Protein AF-A0A938YXA6-F1 (afdb_monomer)

Solvent-accessible surface area (backbone atoms only — not comparable to full-atom values): 16256 Å² total; per-residue (Å²): 133,84,83,76,81,82,48,76,67,59,60,69,67,55,60,69,88,77,59,73,81,76,78,75,71,52,68,63,72,78,66,46,71,92,60,82,88,68,52,73,65,58,48,51,52,55,54,46,69,70,34,63,68,59,46,50,52,50,53,52,50,51,49,53,53,49,50,40,56,52,41,79,80,60,51,85,54,64,49,68,51,70,33,74,66,44,40,59,35,48,16,21,42,91,96,41,87,45,94,70,32,51,22,47,43,77,55,97,85,41,83,38,57,45,47,70,75,42,67,56,58,89,94,69,69,37,68,62,6,26,36,86,52,18,22,39,41,50,31,35,50,44,54,47,53,35,51,40,52,52,51,16,52,52,47,41,51,46,26,49,58,52,5,44,52,50,5,43,53,32,23,70,68,31,71,70,63,21,52,54,54,49,51,52,53,52,58,57,66,69,50,57,68,68,58,49,36,52,50,28,42,68,77,38,68,61,34,72,66,21,56,48,54,31,43,67,72,57,65,21,54,64,46,18,53,52,38,16,54,52,31,46,61,47,57,76,32,68,73,44,43,51,42,48,76,73,64,53,51,71,68,55,44,41,65,72,58,44,48,66,71,44,41,67,59,54,54,56,50,48,67,52,47,32,58,50,44,33,54,49,50,52,49,32,43,71,75,74,65,24,70,72,122

Structure (mmCIF, N/CA/C/O backbone):
data_AF-A0A938YXA6-F1
#
_entry.id   AF-A0A938YXA6-F1
#
loop_
_atom_site.group_PDB
_atom_site.id
_atom_site.type_symbol
_atom_site.label_atom_id
_atom_site.label_alt_id
_atom_site.label_comp_id
_atom_site.label_asym_id
_atom_site.label_entity_id
_atom_site.label_seq_id
_atom_site.pdbx_PDB_ins_code
_atom_site.Cartn_x
_atom_site.Cartn_y
_atom_site.Cartn_z
_atom_site.occupancy
_atom_site.B_iso_or_equiv
_atom_site.auth_seq_id
_atom_site.auth_comp_id
_atom_site.auth_asym_id
_atom_site.auth_atom_id
_atom_site.pdbx_PDB_model_num
ATOM 1 N N . MET A 1 1 ? 29.669 16.849 54.071 1.00 46.78 1 MET A N 1
ATOM 2 C CA . MET A 1 1 ? 28.929 17.061 55.333 1.00 46.78 1 MET A CA 1
ATOM 3 C C . MET A 1 1 ? 27.457 17.101 54.971 1.00 46.78 1 MET A C 1
ATOM 5 O O . MET A 1 1 ? 27.098 17.933 54.155 1.00 46.78 1 MET A O 1
ATOM 9 N N . ALA A 1 2 ? 26.653 16.148 55.444 1.00 47.56 2 ALA A N 1
ATOM 10 C CA . ALA A 1 2 ? 25.216 16.139 55.176 1.00 47.56 2 ALA A CA 1
ATOM 11 C C . ALA A 1 2 ? 24.539 17.179 56.079 1.00 47.56 2 ALA A C 1
ATOM 13 O O . ALA A 1 2 ? 24.740 17.142 57.295 1.00 47.56 2 ALA A O 1
ATOM 14 N N . GLU A 1 3 ? 23.789 18.115 55.498 1.00 59.09 3 GLU A N 1
ATOM 15 C CA . GLU A 1 3 ? 22.976 19.061 56.265 1.00 59.09 3 GLU A CA 1
ATOM 16 C C . GLU A 1 3 ? 21.936 18.276 57.074 1.00 59.09 3 GLU A C 1
ATOM 18 O O . GLU A 1 3 ? 21.187 17.460 56.530 1.00 59.09 3 GLU A O 1
ATOM 23 N N . LYS A 1 4 ? 21.929 18.465 58.398 1.00 71.06 4 LYS A N 1
ATOM 24 C CA . LYS A 1 4 ? 20.901 17.878 59.262 1.00 71.06 4 LYS A CA 1
ATOM 25 C C . LYS A 1 4 ? 19.540 18.483 58.886 1.00 71.06 4 LYS A C 1
ATOM 27 O O . LYS A 1 4 ? 19.463 19.702 58.749 1.00 71.06 4 LYS A O 1
ATOM 32 N N . PRO A 1 5 ? 18.471 17.677 58.768 1.00 72.31 5 PRO A N 1
ATOM 33 C CA . PRO A 1 5 ? 17.132 18.209 58.554 1.00 72.31 5 PRO A CA 1
ATOM 34 C C . PRO A 1 5 ? 16.715 19.080 59.747 1.00 72.31 5 PRO A C 1
ATOM 36 O O . PRO A 1 5 ? 16.935 18.699 60.899 1.00 72.31 5 PRO A O 1
ATOM 39 N N . TYR A 1 6 ? 16.124 20.241 59.460 1.00 78.94 6 TYR A N 1
ATOM 40 C CA . TYR A 1 6 ? 15.595 21.154 60.475 1.00 78.94 6 TYR A CA 1
ATOM 41 C C . TYR A 1 6 ? 14.549 20.446 61.347 1.00 78.94 6 TYR A C 1
ATOM 43 O O . TYR A 1 6 ? 13.654 19.769 60.837 1.00 78.94 6 TYR A O 1
ATOM 51 N N . THR A 1 7 ? 14.656 20.599 62.665 1.00 81.69 7 THR A N 1
ATOM 52 C CA . THR A 1 7 ? 13.674 20.083 63.623 1.00 81.69 7 THR A CA 1
ATOM 53 C C . THR A 1 7 ? 12.493 21.048 63.762 1.00 81.69 7 THR A C 1
ATOM 55 O O . THR A 1 7 ? 12.589 22.223 63.414 1.00 81.69 7 THR A O 1
ATOM 58 N N . ALA A 1 8 ? 11.359 20.584 64.299 1.00 75.81 8 ALA A N 1
ATOM 59 C CA . ALA A 1 8 ? 10.172 21.430 64.489 1.00 75.81 8 ALA A CA 1
ATOM 60 C C . ALA A 1 8 ? 10.454 22.686 65.340 1.00 75.81 8 ALA A C 1
ATOM 62 O O . ALA A 1 8 ? 9.886 23.748 65.090 1.00 75.81 8 ALA A O 1
ATOM 63 N N . ASN A 1 9 ? 11.381 22.581 66.296 1.00 78.12 9 ASN A N 1
ATOM 64 C CA . ASN A 1 9 ? 11.807 23.706 67.126 1.00 78.12 9 ASN A CA 1
ATOM 65 C C . ASN A 1 9 ? 12.669 24.709 66.344 1.00 78.12 9 ASN A C 1
ATOM 67 O O . ASN A 1 9 ? 12.547 25.910 66.568 1.00 78.12 9 ASN A O 1
ATOM 71 N N . ASP A 1 10 ? 13.482 24.236 65.393 1.00 79.00 10 ASP A N 1
ATOM 72 C CA . ASP A 1 10 ? 14.285 25.108 64.526 1.00 79.00 10 ASP A CA 1
ATOM 73 C C . ASP A 1 10 ? 13.392 25.938 63.597 1.00 79.00 10 ASP A C 1
ATOM 75 O O . ASP A 1 10 ? 13.673 27.106 63.344 1.00 79.00 10 ASP A O 1
ATOM 79 N N . VAL A 1 11 ? 12.281 25.356 63.129 1.00 74.19 11 VAL A N 1
ATOM 80 C CA . VAL A 1 11 ? 11.281 26.051 62.302 1.00 74.19 11 VAL A CA 1
ATOM 81 C C . VAL A 1 11 ? 10.498 27.079 63.124 1.00 74.19 11 VAL A C 1
ATOM 83 O O . VAL A 1 11 ? 10.235 28.178 62.641 1.00 74.19 11 VAL A O 1
ATOM 86 N N . ALA A 1 12 ? 10.166 26.759 64.378 1.00 75.44 12 ALA A N 1
ATOM 87 C CA . ALA A 1 12 ? 9.466 27.676 65.280 1.00 75.44 12 ALA A CA 1
ATOM 88 C C . ALA A 1 12 ? 10.319 28.889 65.698 1.00 75.44 12 ALA A C 1
ATOM 90 O O . ALA A 1 12 ? 9.771 29.929 66.056 1.00 75.44 12 ALA A O 1
ATOM 91 N N . ALA A 1 13 ? 11.649 28.772 65.636 1.00 80.88 13 ALA A N 1
ATOM 92 C CA . ALA A 1 13 ? 12.588 29.847 65.951 1.00 80.88 13 ALA A CA 1
ATOM 93 C C . ALA A 1 13 ? 12.856 30.810 64.775 1.00 80.88 13 ALA A C 1
ATOM 95 O O . ALA A 1 13 ? 13.619 31.768 64.927 1.00 80.88 13 ALA A O 1
ATOM 96 N N . ILE A 1 14 ? 12.268 30.575 63.594 1.00 79.19 14 ILE A N 1
ATOM 97 C CA . ILE A 1 14 ? 12.440 31.467 62.444 1.00 79.19 14 ILE A CA 1
ATOM 98 C C . ILE A 1 14 ? 11.618 32.738 62.673 1.00 79.19 14 ILE A C 1
ATOM 100 O O . ILE A 1 14 ? 10.400 32.694 62.822 1.00 79.19 14 ILE A O 1
ATOM 104 N N . ASP A 1 15 ? 12.304 33.878 62.666 1.00 82.19 15 ASP A N 1
ATOM 105 C CA . ASP A 1 15 ? 11.691 35.197 62.807 1.00 82.19 15 ASP A CA 1
ATOM 106 C C . ASP A 1 15 ? 10.589 35.424 61.758 1.00 82.19 15 ASP A C 1
ATOM 108 O O . ASP A 1 15 ? 10.833 35.329 60.551 1.00 82.19 15 ASP A O 1
ATOM 112 N N . ALA A 1 16 ? 9.389 35.769 62.233 1.00 77.44 16 ALA A N 1
ATOM 113 C CA . ALA A 1 16 ? 8.224 36.089 61.417 1.00 77.44 16 ALA A CA 1
ATOM 114 C C . ALA A 1 16 ? 8.523 37.186 60.377 1.00 77.44 16 ALA A C 1
ATOM 116 O O . ALA A 1 16 ? 7.978 37.148 59.276 1.00 77.44 16 ALA A O 1
ATOM 117 N N . ALA A 1 17 ? 9.438 38.116 60.677 1.00 80.94 17 ALA A N 1
ATOM 118 C CA . ALA A 1 17 ? 9.841 39.183 59.762 1.00 80.94 17 ALA A CA 1
ATOM 119 C C . ALA A 1 17 ? 10.619 38.685 58.528 1.00 80.94 17 ALA A C 1
ATOM 121 O O . ALA A 1 17 ? 10.710 39.398 57.528 1.00 80.94 17 ALA A O 1
ATOM 122 N N . LYS A 1 18 ? 11.165 37.459 58.563 1.00 79.94 18 LYS A N 1
ATOM 123 C CA . LYS A 1 18 ? 11.816 36.816 57.407 1.00 79.94 18 LYS A CA 1
ATOM 124 C C . LYS A 1 18 ? 10.817 36.198 56.431 1.00 79.94 18 LYS A C 1
ATOM 126 O O . LYS A 1 18 ? 11.206 35.816 55.328 1.00 79.94 18 LYS A O 1
ATOM 131 N N . PHE A 1 19 ? 9.546 36.102 56.814 1.00 74.19 19 PHE A N 1
ATOM 132 C CA . PHE A 1 19 ? 8.488 35.610 55.950 1.00 74.19 19 PHE A CA 1
ATOM 133 C C . PHE A 1 19 ? 7.786 36.792 55.294 1.00 74.19 19 PHE A C 1
ATOM 135 O O . PHE A 1 19 ? 7.140 37.605 55.948 1.00 74.19 19 PHE A O 1
ATOM 142 N N . GLN A 1 20 ? 7.884 36.874 53.973 1.00 76.00 20 GLN A N 1
ATOM 143 C CA . GLN A 1 20 ? 7.000 37.737 53.203 1.00 76.00 20 GLN A CA 1
ATOM 144 C C . GLN A 1 20 ? 5.744 36.934 52.855 1.00 76.00 20 GLN A C 1
ATOM 146 O O . GLN A 1 20 ? 5.873 35.768 52.460 1.00 76.00 20 GLN A O 1
ATOM 151 N N . PRO A 1 21 ? 4.531 37.504 52.990 1.00 68.12 21 PRO A N 1
ATOM 152 C CA . PRO A 1 21 ? 3.341 36.856 52.469 1.00 68.12 21 PRO A CA 1
ATOM 153 C C . PRO A 1 21 ? 3.567 36.622 50.978 1.00 68.12 21 PRO A C 1
ATOM 155 O O . PRO A 1 21 ? 3.797 37.565 50.220 1.00 68.12 21 PRO A O 1
ATOM 158 N N . LEU A 1 22 ? 3.547 35.352 50.572 1.00 64.44 22 LEU A N 1
ATOM 159 C CA . LEU A 1 22 ? 3.641 34.987 49.169 1.00 64.44 22 LEU A CA 1
ATOM 160 C C . LEU A 1 22 ? 2.516 35.737 48.454 1.00 64.44 22 LEU A C 1
ATOM 162 O O . LEU A 1 22 ? 1.344 35.505 48.768 1.00 64.44 22 LEU A O 1
ATOM 166 N N . GLN A 1 23 ? 2.857 36.660 47.549 1.00 63.16 23 GLN A N 1
ATOM 167 C CA . GLN A 1 23 ? 1.855 37.315 46.720 1.00 63.16 23 GLN A CA 1
ATOM 168 C C . GLN A 1 23 ? 1.064 36.197 46.044 1.00 63.16 23 GLN A C 1
ATOM 170 O O . GLN A 1 23 ? 1.604 35.409 45.262 1.00 63.16 23 GLN A O 1
ATOM 175 N N . LYS A 1 24 ? -0.209 36.056 46.427 1.00 55.66 24 LYS A N 1
ATOM 176 C CA . LYS A 1 24 ? -1.152 35.211 45.709 1.00 55.66 24 LYS A CA 1
ATOM 177 C C . LYS A 1 24 ? -1.413 35.917 44.385 1.00 55.66 24 LYS A C 1
ATOM 179 O O . LYS A 1 24 ? -2.436 36.572 44.228 1.00 55.66 24 LYS A O 1
ATOM 184 N N . ASN A 1 25 ? -0.483 35.781 43.443 1.00 56.62 25 ASN A N 1
ATOM 185 C CA . ASN A 1 25 ? -0.862 35.775 42.043 1.00 56.62 25 ASN A CA 1
ATOM 186 C C . ASN A 1 25 ? -2.028 34.795 41.942 1.00 56.62 25 ASN A C 1
ATOM 188 O O . ASN A 1 25 ? -1.957 33.684 42.486 1.00 56.62 25 ASN A O 1
ATOM 192 N N . THR A 1 26 ? -3.136 35.298 41.414 1.00 59.66 26 THR A N 1
ATOM 193 C CA . THR A 1 26 ? -4.447 34.660 41.364 1.00 59.66 26 THR A CA 1
ATOM 194 C C . THR A 1 26 ? -4.299 33.180 41.025 1.00 59.66 26 THR A C 1
ATOM 196 O O . THR A 1 26 ? -3.511 32.810 40.158 1.00 59.66 26 THR A O 1
ATOM 199 N N . ASN A 1 27 ? -5.055 32.308 41.703 1.00 55.66 27 ASN A N 1
ATOM 200 C CA . ASN A 1 27 ? -5.100 30.878 41.367 1.00 55.66 27 ASN A CA 1
ATOM 201 C C . ASN A 1 27 ? -5.322 30.653 39.853 1.00 55.66 27 ASN A C 1
ATOM 203 O O . ASN A 1 27 ? -4.831 29.673 39.310 1.00 55.66 27 ASN A O 1
ATOM 207 N N . GLU A 1 28 ? -5.952 31.613 39.170 1.00 57.66 28 GLU A N 1
ATOM 208 C CA . GLU A 1 28 ? -6.107 31.700 37.715 1.00 57.66 28 GLU A CA 1
ATOM 209 C C . GLU A 1 28 ? -4.789 31.642 36.923 1.00 57.66 28 GLU A C 1
ATOM 211 O O . GLU A 1 28 ? -4.765 31.000 35.885 1.00 57.66 28 GLU A O 1
ATOM 216 N N . GLU A 1 29 ? -3.679 32.231 37.385 1.00 56.81 29 GLU A N 1
ATOM 217 C CA . GLU A 1 29 ? -2.378 32.144 36.691 1.00 56.81 29 GLU A CA 1
ATOM 218 C C . GLU A 1 29 ? -1.689 30.787 36.905 1.00 56.81 29 GLU A C 1
ATOM 220 O O . GLU A 1 29 ? -0.920 30.337 36.057 1.00 56.81 29 GLU A O 1
ATOM 225 N N . ARG A 1 30 ? -1.968 30.120 38.034 1.00 57.03 30 ARG A N 1
ATOM 226 C CA . ARG A 1 30 ? -1.441 28.780 38.351 1.00 57.03 30 ARG A CA 1
ATOM 227 C C . ARG A 1 30 ? -2.262 27.661 37.701 1.00 57.03 30 ARG A C 1
ATOM 229 O O . ARG A 1 30 ? -1.708 26.602 37.421 1.00 57.03 30 ARG A O 1
ATOM 236 N N . GLU A 1 31 ? -3.552 27.902 37.459 1.00 56.62 31 GLU A N 1
ATOM 237 C CA . GLU A 1 31 ? -4.478 27.006 36.750 1.00 56.62 31 GLU A CA 1
ATOM 238 C C . GLU A 1 31 ? -4.647 27.350 35.263 1.00 56.62 31 GLU A C 1
ATOM 240 O O . GLU A 1 31 ? -5.244 26.571 34.515 1.00 56.62 31 GLU A O 1
ATOM 245 N N . ALA A 1 32 ? -4.097 28.478 34.799 1.00 58.72 32 ALA A N 1
ATOM 246 C CA . ALA A 1 32 ? -4.016 28.793 33.383 1.00 58.72 32 ALA A CA 1
ATOM 247 C C . ALA A 1 32 ? -3.202 27.698 32.694 1.00 58.72 32 ALA A C 1
ATOM 249 O O . ALA A 1 32 ? -1.979 27.620 32.813 1.00 58.72 32 ALA A O 1
ATOM 250 N N . ILE A 1 33 ? -3.904 26.832 31.964 1.00 56.56 33 ILE A N 1
ATOM 251 C CA . ILE A 1 33 ? -3.311 25.829 31.090 1.00 56.56 33 ILE A CA 1
ATOM 252 C C . ILE A 1 33 ? -2.417 26.594 30.106 1.00 56.56 33 ILE A C 1
ATOM 254 O O . ILE A 1 33 ? -2.896 27.185 29.141 1.00 56.56 33 ILE A O 1
ATOM 258 N N . ALA A 1 34 ? -1.110 26.614 30.378 1.00 63.75 34 ALA A N 1
ATOM 259 C CA . ALA A 1 34 ? -0.126 27.480 29.721 1.00 63.75 34 ALA A CA 1
ATOM 260 C C . ALA A 1 34 ? 0.024 27.228 28.209 1.00 63.75 34 ALA A C 1
ATOM 262 O O . ALA A 1 34 ? 0.731 27.954 27.511 1.00 63.75 34 ALA A O 1
ATOM 263 N N . THR A 1 35 ? -0.633 26.194 27.682 1.00 65.69 35 THR A N 1
ATOM 264 C CA . THR A 1 35 ? -0.667 25.892 26.256 1.00 65.69 35 THR A CA 1
ATOM 265 C C . THR A 1 35 ? -2.105 25.669 25.802 1.00 65.69 35 THR A C 1
ATOM 267 O O . THR A 1 35 ? -2.805 24.877 26.434 1.00 65.69 35 THR A O 1
ATOM 270 N N . PRO A 1 36 ? -2.545 26.282 24.690 1.00 72.50 36 PRO A N 1
ATOM 271 C CA . PRO A 1 36 ? -3.873 26.025 24.144 1.00 72.50 36 PRO A CA 1
ATOM 272 C C . PRO A 1 36 ? -4.067 24.523 23.898 1.00 72.50 36 PRO A C 1
ATOM 274 O O . PRO A 1 36 ? -3.153 23.846 23.416 1.00 72.50 36 PRO A O 1
ATOM 277 N N . SER A 1 37 ? -5.251 23.998 24.220 1.00 74.50 37 SER A N 1
ATOM 278 C CA . SER A 1 37 ? -5.613 22.611 23.933 1.00 74.50 37 SER A CA 1
ATOM 279 C C . SER A 1 37 ? -5.719 22.422 22.419 1.00 74.50 37 SER A C 1
ATOM 281 O O . SER A 1 37 ? -6.693 22.799 21.771 1.00 74.50 37 SER A O 1
ATOM 283 N N . LEU A 1 38 ? -4.664 21.874 21.819 1.00 78.31 38 LEU A N 1
ATOM 284 C CA . LEU A 1 38 ? -4.665 21.540 20.400 1.00 78.31 38 LEU A CA 1
ATOM 285 C C . LEU A 1 38 ? -5.515 20.292 20.163 1.00 78.31 38 LEU A C 1
ATOM 287 O O . LEU A 1 38 ? -5.493 19.340 20.942 1.00 78.31 38 LEU A O 1
ATOM 291 N N . THR A 1 39 ? -6.219 20.269 19.036 1.00 81.44 39 THR A N 1
ATOM 292 C CA . THR A 1 39 ? -6.874 19.043 18.562 1.00 81.44 39 THR A CA 1
ATOM 293 C C . THR A 1 39 ? -5.829 17.994 18.162 1.00 81.44 39 THR A C 1
ATOM 295 O O . THR A 1 39 ? -4.708 18.330 17.772 1.00 81.44 39 THR A O 1
ATOM 298 N N . PHE A 1 40 ? -6.207 16.710 18.185 1.00 76.00 40 PHE A N 1
ATOM 299 C CA . PHE A 1 40 ? -5.332 15.602 17.775 1.00 76.00 40 PHE A CA 1
ATOM 300 C C . PHE A 1 40 ? -4.699 15.822 16.389 1.00 76.00 40 PHE A C 1
ATOM 302 O O . PHE A 1 40 ? -3.504 15.590 16.200 1.00 76.00 40 PHE A O 1
ATOM 309 N N . PHE A 1 41 ? -5.481 16.323 15.426 1.00 75.94 41 PHE A N 1
ATOM 310 C CA . PHE A 1 41 ? -5.001 16.611 14.073 1.00 75.94 41 PHE A CA 1
ATOM 311 C C . PHE A 1 41 ? -4.013 17.777 14.034 1.00 75.94 41 PHE A C 1
ATOM 313 O O . PHE A 1 41 ? -2.985 17.679 13.365 1.00 75.94 41 PHE A O 1
ATOM 320 N N . GLN A 1 42 ? -4.287 18.860 14.767 1.00 83.88 42 GLN A N 1
ATOM 321 C CA . GLN A 1 42 ? -3.369 19.999 14.850 1.00 83.88 42 GLN A CA 1
ATOM 322 C C . GLN A 1 42 ? -2.027 19.582 15.454 1.00 83.88 42 GLN A C 1
ATOM 324 O O . GLN A 1 42 ? -0.972 19.945 14.929 1.00 83.88 42 GLN A O 1
ATOM 329 N N . ASP A 1 43 ? -2.054 18.788 16.524 1.00 84.12 43 ASP A N 1
ATOM 330 C CA . ASP A 1 43 ? -0.832 18.318 17.165 1.00 84.12 43 ASP A CA 1
ATOM 331 C C . ASP A 1 43 ? -0.061 17.329 16.274 1.00 84.12 43 ASP A C 1
ATOM 333 O O . ASP A 1 43 ? 1.152 17.468 16.095 1.00 84.12 43 ASP A O 1
ATOM 337 N N . SER A 1 44 ? -0.761 16.397 15.622 1.00 84.00 44 SER A N 1
ATOM 338 C CA . SER A 1 44 ? -0.161 15.449 14.673 1.00 84.00 44 SER A CA 1
ATOM 339 C C . SER A 1 44 ? 0.504 16.162 13.492 1.00 84.00 44 SER A C 1
ATOM 341 O O . SER A 1 44 ? 1.653 15.875 13.155 1.00 84.00 44 SER A O 1
ATOM 343 N N . TRP A 1 45 ? -0.170 17.154 12.904 1.00 86.19 45 TRP A N 1
ATOM 344 C CA . TRP A 1 45 ? 0.364 17.942 11.790 1.00 86.19 45 TRP A CA 1
ATOM 345 C C . TRP A 1 45 ? 1.594 18.762 12.187 1.00 86.19 45 TRP A C 1
ATOM 347 O O . TRP A 1 45 ? 2.584 18.822 11.452 1.00 86.19 45 TRP A O 1
ATOM 357 N N . ARG A 1 46 ? 1.570 19.360 13.383 1.00 88.19 46 ARG A N 1
ATOM 358 C CA . ARG A 1 46 ? 2.710 20.095 13.941 1.00 88.19 46 ARG A CA 1
ATOM 359 C C . ARG A 1 46 ? 3.929 19.187 14.118 1.00 88.19 46 ARG A C 1
ATOM 361 O O . ARG A 1 46 ? 5.035 19.570 13.737 1.00 88.19 46 ARG A O 1
ATOM 368 N N . ARG A 1 47 ? 3.735 17.982 14.666 1.00 87.44 47 ARG A N 1
ATOM 369 C CA . ARG A 1 47 ? 4.806 16.986 14.850 1.00 87.44 47 ARG A CA 1
ATOM 370 C C . ARG A 1 47 ? 5.367 16.509 13.511 1.00 87.44 47 ARG A C 1
ATOM 372 O O . ARG A 1 47 ? 6.586 16.431 13.369 1.00 87.44 47 ARG A O 1
ATOM 379 N N . LEU A 1 48 ? 4.500 16.269 12.525 1.00 87.81 48 LEU A N 1
ATOM 380 C CA . LEU A 1 48 ? 4.895 15.848 11.182 1.00 87.81 48 LEU A CA 1
ATOM 381 C C . LEU A 1 48 ? 5.805 16.881 10.509 1.00 87.81 48 LEU A C 1
ATOM 383 O O . LEU A 1 48 ? 6.897 16.536 10.069 1.00 87.81 48 LEU A O 1
ATOM 387 N N . LYS A 1 49 ? 5.409 18.160 10.511 1.00 92.00 49 LYS A N 1
ATOM 388 C CA . LYS A 1 49 ? 6.210 19.257 9.937 1.00 92.00 49 LYS A CA 1
ATOM 389 C C . LYS A 1 49 ? 7.551 19.470 10.636 1.00 92.00 49 LYS A C 1
ATOM 391 O O . LYS A 1 49 ? 8.506 19.918 10.009 1.00 92.00 49 LYS A O 1
ATOM 396 N N . LYS A 1 50 ? 7.632 19.167 11.933 1.00 93.25 50 LYS A N 1
ATOM 397 C CA . LYS A 1 50 ? 8.880 19.279 12.699 1.00 93.25 50 LYS A CA 1
ATOM 398 C C . LYS A 1 50 ? 9.885 18.181 12.326 1.00 93.25 50 LYS A C 1
ATOM 400 O O . LYS A 1 50 ? 11.090 18.382 12.479 1.00 93.25 50 LYS A O 1
ATOM 405 N N . ASN A 1 51 ? 9.418 17.037 11.826 1.00 94.94 51 ASN A N 1
ATOM 406 C CA . ASN A 1 51 ? 10.279 15.942 11.395 1.00 94.94 51 ASN A CA 1
ATOM 407 C C . ASN A 1 51 ? 10.762 16.160 9.948 1.00 94.94 51 ASN A C 1
ATOM 409 O O . ASN A 1 51 ? 10.052 15.859 8.990 1.00 94.94 51 ASN A O 1
ATOM 413 N N . LYS A 1 52 ? 12.005 16.639 9.794 1.00 93.94 52 LYS A N 1
ATOM 414 C CA . LYS A 1 52 ? 12.622 16.917 8.483 1.00 93.94 52 LYS A CA 1
ATOM 415 C C . LYS A 1 52 ? 12.635 15.700 7.551 1.00 93.94 52 LYS A C 1
ATOM 417 O O . LYS A 1 52 ? 12.385 15.859 6.361 1.00 93.94 52 LYS A O 1
ATOM 422 N N . ALA A 1 53 ? 12.893 14.504 8.085 1.00 92.44 53 ALA A N 1
ATOM 423 C CA . ALA A 1 53 ? 12.911 13.277 7.292 1.00 92.44 53 ALA A CA 1
ATOM 424 C C . ALA A 1 53 ? 11.510 12.948 6.758 1.00 92.44 53 ALA A C 1
ATOM 426 O O . ALA A 1 53 ? 11.353 12.693 5.569 1.00 92.44 53 ALA A O 1
ATOM 427 N N . ALA A 1 54 ? 10.482 13.051 7.607 1.00 88.88 54 ALA A N 1
ATOM 428 C CA . ALA A 1 54 ? 9.100 12.820 7.190 1.00 88.88 54 ALA A CA 1
ATOM 429 C C . ALA A 1 54 ? 8.634 13.835 6.132 1.00 88.88 54 ALA A C 1
ATOM 431 O O . ALA A 1 54 ? 7.998 13.454 5.152 1.00 88.88 54 ALA A O 1
ATOM 432 N N . VAL A 1 55 ? 8.984 15.117 6.292 1.00 93.12 55 VAL A N 1
ATOM 433 C CA . VAL A 1 55 ? 8.664 16.161 5.304 1.00 93.12 55 VAL A CA 1
ATOM 434 C C . VAL A 1 55 ? 9.340 15.876 3.963 1.00 93.12 55 VAL A C 1
ATOM 436 O O . VAL A 1 55 ? 8.684 15.963 2.928 1.00 93.12 55 VAL A O 1
ATOM 439 N N . PHE A 1 56 ? 10.618 15.485 3.968 1.00 95.00 56 PHE A N 1
ATOM 440 C CA . PHE A 1 56 ? 11.324 15.098 2.747 1.00 95.00 56 PHE A CA 1
ATOM 441 C C . PHE A 1 56 ? 10.655 13.903 2.054 1.00 95.00 56 PHE A C 1
ATOM 443 O O . PHE A 1 56 ? 10.404 13.964 0.853 1.00 95.00 56 PHE A O 1
ATOM 450 N N . SER A 1 57 ? 10.294 12.852 2.800 1.00 90.56 57 SER A N 1
ATOM 451 C CA . SER A 1 57 ? 9.592 11.687 2.248 1.00 90.56 57 SER A CA 1
ATOM 452 C C . SER A 1 57 ? 8.241 12.049 1.630 1.00 90.56 57 SER A C 1
ATOM 454 O O . SER A 1 57 ? 7.905 11.528 0.571 1.00 90.56 57 SER A O 1
ATOM 456 N N . ILE A 1 58 ? 7.479 12.959 2.247 1.00 91.19 58 ILE A N 1
ATOM 457 C CA . ILE A 1 58 ? 6.204 13.438 1.691 1.00 91.19 58 ILE A CA 1
ATOM 458 C C . ILE A 1 58 ? 6.432 14.192 0.382 1.00 91.19 58 ILE A C 1
ATOM 460 O O . ILE A 1 58 ? 5.728 13.939 -0.590 1.00 91.19 58 ILE A O 1
ATOM 464 N N . ILE A 1 59 ? 7.419 15.090 0.335 1.00 94.50 59 ILE A N 1
ATOM 465 C CA . ILE A 1 59 ? 7.751 15.833 -0.888 1.00 94.50 59 ILE A CA 1
ATOM 466 C C . ILE A 1 59 ? 8.167 14.865 -1.998 1.00 94.50 59 ILE A C 1
ATOM 468 O O . ILE A 1 59 ? 7.662 14.965 -3.112 1.00 94.50 59 ILE A O 1
ATOM 472 N N . LEU A 1 60 ? 9.030 13.895 -1.692 1.00 93.69 60 LEU A N 1
ATOM 473 C CA . LEU A 1 60 ? 9.460 12.880 -2.651 1.00 93.69 60 LEU A CA 1
ATOM 474 C C . LEU A 1 60 ? 8.275 12.053 -3.172 1.00 93.69 60 LEU A C 1
ATOM 476 O O . LEU A 1 60 ? 8.156 11.851 -4.377 1.00 93.69 60 LEU A O 1
ATOM 480 N N . LEU A 1 61 ? 7.373 11.621 -2.287 1.00 90.00 61 LEU A N 1
ATOM 481 C CA . LEU A 1 61 ? 6.169 10.885 -2.670 1.00 90.00 61 LEU A CA 1
ATOM 482 C C . LEU A 1 61 ? 5.260 11.727 -3.576 1.00 90.00 61 LEU A C 1
ATOM 484 O O . LEU A 1 61 ? 4.773 11.227 -4.586 1.00 90.00 61 LEU A O 1
ATOM 488 N N . LEU A 1 62 ? 5.064 13.009 -3.255 1.00 92.44 62 LEU A N 1
ATOM 489 C CA . LEU A 1 62 ? 4.282 13.930 -4.082 1.00 92.44 62 LEU A CA 1
ATOM 490 C C . LEU A 1 62 ? 4.915 14.140 -5.459 1.00 92.44 62 LEU A C 1
ATOM 492 O O . LEU A 1 62 ? 4.190 14.191 -6.447 1.00 92.44 62 LEU A O 1
ATOM 496 N N . ILE A 1 63 ? 6.246 14.210 -5.543 1.00 93.62 63 ILE A N 1
ATOM 497 C CA . ILE A 1 63 ? 6.968 14.280 -6.820 1.00 93.62 63 ILE A CA 1
ATOM 498 C C . ILE A 1 63 ? 6.738 13.003 -7.632 1.00 93.62 63 ILE A C 1
ATOM 500 O O . ILE A 1 63 ? 6.410 13.090 -8.810 1.00 93.62 63 ILE A O 1
ATOM 504 N N . ILE A 1 64 ? 6.854 11.825 -7.014 1.00 90.31 64 ILE A N 1
ATOM 505 C CA . ILE A 1 64 ? 6.619 10.538 -7.686 1.00 90.31 64 ILE A CA 1
ATOM 506 C C . ILE A 1 64 ? 5.176 10.448 -8.207 1.00 90.31 64 ILE A C 1
ATOM 508 O O . ILE A 1 64 ? 4.960 10.064 -9.356 1.00 90.31 64 ILE A O 1
ATOM 512 N N . ILE A 1 65 ? 4.191 10.855 -7.401 1.00 90.00 65 ILE A N 1
ATOM 513 C CA . ILE A 1 65 ? 2.779 10.905 -7.807 1.00 90.00 65 ILE A CA 1
ATOM 514 C C . ILE A 1 65 ? 2.581 11.907 -8.951 1.00 90.00 65 ILE A C 1
ATOM 516 O O . ILE A 1 65 ? 1.911 11.591 -9.932 1.00 90.00 65 ILE A O 1
ATOM 520 N N . ALA A 1 66 ? 3.184 13.094 -8.866 1.00 90.31 66 ALA A N 1
ATOM 521 C CA . ALA A 1 66 ? 3.090 14.106 -9.912 1.00 90.31 66 ALA A CA 1
ATOM 522 C C . ALA A 1 66 ? 3.684 13.601 -11.233 1.00 90.31 66 ALA A C 1
ATOM 524 O O . ALA A 1 66 ? 3.018 13.682 -12.262 1.00 90.31 66 ALA A O 1
ATOM 525 N N . ILE A 1 67 ? 4.883 13.009 -11.202 1.00 87.62 67 ILE A N 1
ATOM 526 C CA . ILE A 1 67 ? 5.507 12.372 -12.369 1.00 87.62 67 ILE A CA 1
ATOM 527 C C . ILE A 1 67 ? 4.572 11.300 -12.929 1.00 87.62 67 ILE A C 1
ATOM 529 O O . ILE A 1 67 ? 4.275 11.315 -14.116 1.00 87.62 67 ILE A O 1
ATOM 533 N N . SER A 1 68 ? 4.034 10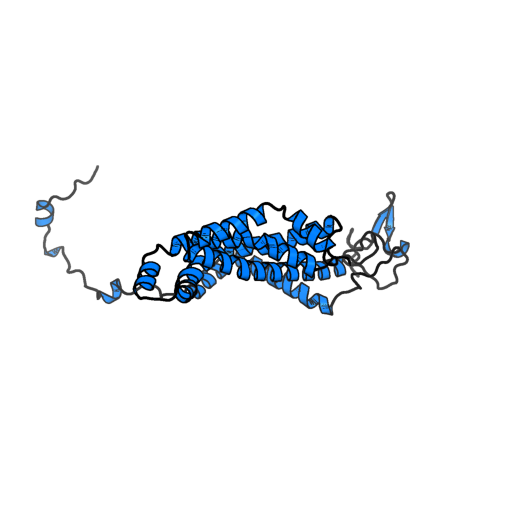.425 -12.078 1.00 84.44 68 SER A N 1
ATOM 534 C CA . SER A 1 68 ? 3.110 9.366 -12.492 1.00 84.44 68 SER A CA 1
ATOM 535 C C . SER A 1 68 ? 1.831 9.872 -13.177 1.00 84.44 68 SER A C 1
ATOM 537 O O . SER A 1 68 ? 1.229 9.119 -13.943 1.00 84.44 68 SER A O 1
ATOM 539 N N . ILE A 1 69 ? 1.373 11.089 -12.875 1.00 85.44 69 ILE A N 1
ATOM 540 C CA . ILE A 1 69 ? 0.209 11.705 -13.527 1.00 85.44 69 ILE A CA 1
ATOM 541 C C . ILE A 1 69 ? 0.638 12.394 -14.825 1.00 85.44 69 ILE A C 1
ATOM 543 O O . ILE A 1 69 ? -0.009 12.227 -15.855 1.00 85.44 69 ILE A O 1
ATOM 547 N N . ILE A 1 70 ? 1.744 13.141 -14.795 1.00 84.56 70 ILE A N 1
ATOM 548 C CA . ILE A 1 70 ? 2.266 13.886 -15.949 1.00 84.56 70 ILE A CA 1
ATOM 549 C C . ILE A 1 70 ? 2.601 12.941 -17.107 1.00 84.56 70 ILE A C 1
ATOM 551 O O . ILE A 1 70 ? 2.373 13.277 -18.267 1.00 84.56 70 ILE A O 1
ATOM 555 N N . THR A 1 71 ? 3.083 11.735 -16.818 1.00 76.88 71 THR A N 1
ATOM 556 C CA . THR A 1 71 ? 3.483 10.757 -17.840 1.00 76.88 71 THR A CA 1
ATOM 557 C C . THR A 1 71 ? 2.333 10.248 -18.704 1.00 76.88 71 THR A C 1
ATOM 559 O O . THR A 1 71 ? 2.590 9.763 -19.801 1.00 76.88 71 THR A O 1
ATOM 562 N N . ILE A 1 72 ? 1.072 10.430 -18.290 1.00 77.00 72 ILE A N 1
ATOM 563 C CA . ILE A 1 72 ? -0.099 10.211 -19.159 1.00 77.00 72 ILE A CA 1
ATOM 564 C C . ILE A 1 72 ? -0.027 11.093 -20.413 1.00 77.00 72 ILE A C 1
ATOM 566 O O . ILE A 1 72 ? -0.450 10.669 -21.483 1.00 77.00 72 ILE A O 1
ATOM 570 N N . PHE A 1 73 ? 0.525 12.298 -20.280 1.00 77.69 73 PHE A N 1
ATOM 571 C CA . PHE A 1 73 ? 0.586 13.292 -21.348 1.00 77.69 73 PHE A CA 1
ATOM 572 C C . PHE A 1 73 ? 1.957 13.369 -22.026 1.00 77.69 73 PHE A C 1
ATOM 574 O O . PHE A 1 73 ? 2.059 13.911 -23.121 1.00 77.69 73 PHE A O 1
ATOM 581 N N . VAL A 1 74 ? 3.011 12.865 -21.373 1.00 77.50 74 VAL A N 1
ATOM 582 C CA . VAL A 1 74 ? 4.414 13.116 -21.758 1.00 77.50 74 VAL A CA 1
ATOM 583 C C . VAL A 1 74 ? 5.185 11.819 -22.048 1.00 77.50 74 VAL A C 1
ATOM 585 O O . VAL A 1 74 ? 6.406 11.850 -22.151 1.00 77.50 74 VAL A O 1
ATOM 588 N N . SER A 1 75 ? 4.517 10.663 -22.179 1.00 74.56 75 SER A N 1
ATOM 589 C CA . SER A 1 75 ? 5.211 9.410 -22.529 1.00 74.56 75 SER A CA 1
ATOM 590 C C . SER A 1 75 ? 5.935 9.569 -23.874 1.00 74.56 75 SER A C 1
ATOM 592 O O . SER A 1 75 ? 5.259 9.803 -24.877 1.00 74.56 75 SER A O 1
ATOM 594 N N . PRO A 1 76 ? 7.279 9.462 -23.923 1.00 76.75 76 PRO A N 1
ATOM 595 C CA . PRO A 1 76 ? 8.026 9.725 -25.150 1.00 76.75 76 PRO A CA 1
ATOM 596 C C . PRO A 1 76 ? 7.689 8.742 -26.271 1.00 76.75 76 PRO A C 1
ATOM 598 O O . PRO A 1 76 ? 7.661 9.124 -27.435 1.00 76.75 76 PRO A O 1
ATOM 601 N N . HIS A 1 77 ? 7.516 7.469 -25.916 1.00 83.00 77 HIS A N 1
ATOM 602 C CA . HIS A 1 77 ? 7.303 6.360 -26.841 1.00 83.00 77 HIS A CA 1
ATOM 603 C C . HIS A 1 77 ? 6.175 5.463 -26.305 1.00 83.00 77 HIS A C 1
ATOM 605 O O . HIS A 1 77 ? 5.758 5.581 -25.146 1.00 83.00 77 HIS A O 1
ATOM 611 N N . ASP A 1 78 ? 5.674 4.561 -27.150 1.00 84.56 78 ASP A N 1
ATOM 612 C CA . ASP A 1 78 ? 4.742 3.521 -26.717 1.00 84.56 78 ASP A CA 1
ATOM 613 C C . ASP A 1 78 ? 5.483 2.519 -25.800 1.00 84.56 78 ASP A C 1
ATOM 615 O O . ASP A 1 78 ? 6.475 1.917 -26.221 1.00 84.56 78 ASP A O 1
ATOM 619 N N . PRO A 1 79 ? 5.035 2.324 -24.544 1.00 83.94 79 PRO A N 1
ATO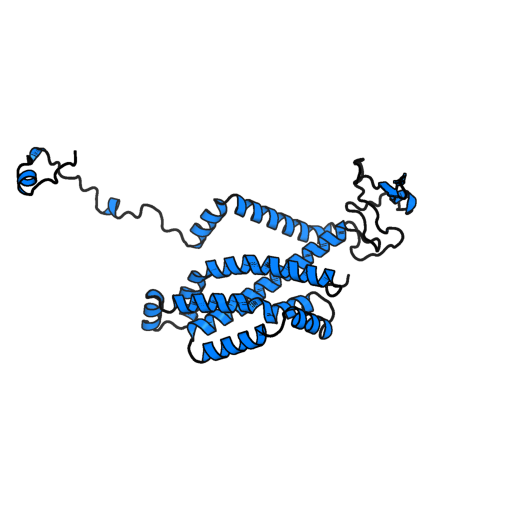M 620 C CA . PRO A 1 79 ? 5.691 1.441 -23.575 1.00 83.94 79 PRO A CA 1
ATOM 621 C C . PRO A 1 79 ? 5.580 -0.055 -23.920 1.00 83.94 79 PRO A C 1
ATOM 623 O O . PRO A 1 79 ? 6.312 -0.873 -23.353 1.00 83.94 79 PRO A O 1
ATOM 626 N N . THR A 1 80 ? 4.654 -0.430 -24.802 1.00 85.06 80 THR A N 1
ATOM 627 C CA . THR A 1 80 ? 4.371 -1.820 -25.187 1.00 85.06 80 THR A CA 1
ATOM 628 C C . THR A 1 80 ? 4.948 -2.185 -26.552 1.00 85.06 80 THR A C 1
ATOM 630 O O . THR A 1 80 ? 5.180 -3.368 -26.810 1.00 85.06 80 THR A O 1
ATOM 633 N N . ALA A 1 81 ? 5.250 -1.187 -27.391 1.00 87.56 81 ALA A N 1
ATOM 634 C CA . ALA A 1 81 ? 5.778 -1.386 -28.735 1.00 87.56 81 ALA A CA 1
ATOM 635 C C . ALA A 1 81 ? 7.129 -2.113 -28.716 1.00 87.56 81 ALA A C 1
ATOM 637 O O . ALA A 1 81 ? 8.110 -1.640 -28.142 1.00 87.56 81 ALA A O 1
ATOM 638 N N . GLN A 1 82 ? 7.173 -3.273 -29.369 1.00 88.62 82 GLN A N 1
ATOM 639 C CA . GLN A 1 82 ? 8.371 -4.102 -29.471 1.00 88.62 82 GLN A CA 1
ATOM 640 C C . GLN A 1 82 ? 9.074 -3.853 -30.800 1.00 88.62 82 GLN A C 1
ATOM 642 O O . GLN A 1 82 ? 8.444 -3.874 -31.858 1.00 88.62 82 GLN A O 1
ATOM 647 N N . ASN A 1 83 ? 10.390 -3.669 -30.745 1.00 88.38 83 ASN A N 1
ATOM 648 C CA . ASN A 1 83 ? 11.223 -3.553 -31.931 1.00 88.38 83 ASN A CA 1
ATOM 649 C C . ASN A 1 83 ? 12.531 -4.323 -31.726 1.00 88.38 83 ASN A C 1
ATOM 651 O O . ASN A 1 83 ? 13.466 -3.833 -31.103 1.00 88.38 83 ASN A O 1
ATOM 655 N N . VAL A 1 84 ? 12.611 -5.522 -32.301 1.00 88.94 84 VAL A N 1
ATOM 656 C CA . VAL A 1 84 ? 13.774 -6.418 -32.172 1.00 88.94 84 VAL A CA 1
ATOM 657 C C . VAL A 1 84 ? 15.074 -5.829 -32.729 1.00 88.94 84 VAL A C 1
ATOM 659 O O . VAL A 1 84 ? 16.160 -6.251 -32.344 1.00 88.94 84 VAL A O 1
ATOM 662 N N . THR A 1 85 ? 14.992 -4.841 -33.622 1.00 90.12 85 THR A N 1
ATOM 663 C CA . THR A 1 85 ? 16.170 -4.132 -34.132 1.00 90.12 85 THR A CA 1
ATOM 664 C C . THR A 1 85 ? 16.763 -3.215 -33.064 1.00 90.12 85 THR A C 1
ATOM 666 O O . THR A 1 85 ? 17.971 -2.997 -33.027 1.00 90.12 85 THR A O 1
ATOM 669 N N . PHE A 1 86 ? 15.931 -2.718 -32.149 1.00 91.44 86 PHE A N 1
ATOM 670 C CA . PHE A 1 86 ? 16.320 -1.819 -31.067 1.00 91.44 86 PHE A CA 1
ATOM 671 C C . PHE A 1 86 ? 16.599 -2.571 -29.768 1.00 91.44 86 PHE A C 1
ATOM 673 O O . PHE A 1 86 ? 16.470 -1.997 -28.696 1.00 91.44 86 PHE A O 1
ATOM 680 N N . THR A 1 87 ? 16.959 -3.851 -29.815 1.00 91.94 87 THR A N 1
ATOM 681 C CA . THR A 1 87 ? 17.230 -4.645 -28.612 1.00 91.94 87 THR A CA 1
ATOM 682 C C . THR A 1 87 ? 18.487 -4.166 -27.875 1.00 91.94 87 THR A C 1
ATOM 684 O O . THR A 1 87 ? 19.562 -4.051 -28.466 1.00 91.94 87 THR A O 1
ATOM 687 N N . ASN A 1 88 ? 18.370 -3.974 -26.554 1.00 92.25 88 ASN A N 1
ATOM 688 C CA . ASN A 1 88 ? 19.474 -3.619 -25.650 1.00 92.25 88 ASN A CA 1
ATOM 689 C C . ASN A 1 88 ? 20.281 -2.384 -26.105 1.00 92.25 88 ASN A C 1
ATOM 691 O O . ASN A 1 88 ? 21.517 -2.376 -26.046 1.00 92.25 88 ASN A O 1
ATOM 695 N N . LEU A 1 89 ? 19.596 -1.343 -26.584 1.00 93.38 89 LEU A N 1
ATOM 696 C CA . LEU A 1 89 ? 20.227 -0.064 -26.884 1.00 93.38 89 LEU A CA 1
ATOM 697 C C . LEU A 1 89 ? 20.639 0.625 -25.577 1.00 93.38 89 LEU A C 1
ATOM 699 O O . LEU A 1 89 ? 19.842 0.684 -24.635 1.00 93.38 89 LEU A O 1
ATOM 703 N N . PRO A 1 90 ? 21.859 1.181 -25.506 1.00 93.31 90 PRO A N 1
ATOM 704 C CA . PRO A 1 90 ? 22.296 1.954 -24.355 1.00 93.31 90 PRO A CA 1
ATOM 705 C C . PRO A 1 90 ? 21.520 3.281 -24.243 1.00 93.31 90 PRO A C 1
ATOM 707 O O . PRO A 1 90 ? 20.960 3.770 -25.233 1.00 93.31 90 PRO A O 1
ATOM 710 N N . PRO A 1 91 ? 21.510 3.905 -23.055 1.00 94.25 91 PRO A N 1
ATOM 711 C CA . PRO A 1 91 ? 20.941 5.234 -22.868 1.00 94.25 91 PRO A CA 1
ATOM 712 C C . PRO A 1 91 ? 21.575 6.269 -23.806 1.00 94.25 91 PRO A C 1
ATOM 714 O O . PRO A 1 91 ? 22.802 6.323 -23.954 1.00 94.25 91 PRO A O 1
ATOM 717 N N . LYS A 1 92 ? 20.743 7.112 -24.427 1.00 92.38 92 LYS A N 1
ATOM 718 C CA . LYS A 1 92 ? 21.191 8.243 -25.250 1.00 92.38 92 LYS A CA 1
ATOM 719 C C . LYS A 1 92 ? 20.393 9.494 -24.909 1.00 92.38 92 LYS A C 1
ATOM 721 O O . LYS A 1 92 ? 19.188 9.548 -25.147 1.00 92.38 92 LYS A O 1
ATOM 726 N N . ILE A 1 93 ? 21.073 10.506 -24.372 1.00 91.88 93 ILE A N 1
ATOM 727 C CA . ILE A 1 93 ? 20.489 11.826 -24.116 1.00 91.88 93 ILE A CA 1
ATOM 728 C C . ILE A 1 93 ? 20.979 12.794 -25.201 1.00 91.88 93 ILE A C 1
ATOM 730 O O . ILE A 1 93 ? 22.192 12.952 -25.372 1.00 91.88 93 ILE A O 1
ATOM 734 N N . PRO A 1 94 ? 20.076 13.456 -25.946 1.00 88.38 94 PRO A N 1
ATOM 735 C CA . PRO A 1 94 ? 20.479 14.376 -27.003 1.00 88.38 94 PRO A CA 1
ATOM 736 C C . PRO A 1 94 ? 21.326 15.524 -26.436 1.00 88.38 94 PRO A C 1
ATOM 738 O O . PRO A 1 94 ? 20.970 16.142 -25.435 1.00 88.38 94 PRO A O 1
ATOM 741 N N . GLY A 1 95 ? 22.461 15.806 -27.081 1.00 85.88 95 GLY A N 1
ATOM 742 C CA . GLY A 1 95 ? 23.375 16.889 -26.694 1.00 85.88 95 GLY A CA 1
ATOM 743 C C . GLY A 1 95 ? 24.334 16.570 -25.540 1.00 85.88 95 GLY A C 1
ATOM 744 O O . GLY A 1 95 ? 25.146 17.424 -25.191 1.00 85.88 95 GLY A O 1
ATOM 745 N N . ILE A 1 96 ? 24.290 15.361 -24.964 1.00 87.69 96 ILE A N 1
ATOM 746 C CA . ILE A 1 96 ? 25.173 14.950 -23.865 1.00 87.69 96 ILE A CA 1
ATOM 747 C C . ILE A 1 96 ? 26.100 13.817 -24.324 1.00 87.69 96 ILE A C 1
ATOM 749 O O . ILE A 1 96 ? 25.667 12.695 -24.559 1.00 87.69 96 ILE A O 1
ATOM 753 N N . ASN A 1 97 ? 27.406 14.092 -24.377 1.00 85.31 97 ASN A N 1
ATOM 754 C CA . ASN A 1 97 ? 28.440 13.121 -24.765 1.00 85.31 97 ASN A CA 1
ATOM 755 C C . ASN A 1 97 ? 29.181 12.547 -23.546 1.00 85.31 97 ASN A C 1
ATOM 757 O O . ASN A 1 97 ? 30.408 12.560 -23.483 1.00 85.31 97 ASN A O 1
ATOM 761 N N . ILE A 1 98 ? 28.434 12.069 -22.552 1.00 88.12 98 ILE A N 1
ATOM 762 C CA . ILE A 1 98 ? 29.000 11.402 -21.372 1.00 88.12 98 ILE A CA 1
ATOM 763 C C . ILE A 1 98 ? 29.017 9.895 -21.630 1.00 88.12 98 ILE A C 1
ATOM 765 O O . ILE A 1 98 ? 28.039 9.341 -22.134 1.00 88.12 98 ILE A O 1
ATOM 769 N N . ASN A 1 99 ? 30.120 9.226 -21.280 1.00 84.81 99 ASN A N 1
ATOM 770 C CA . ASN A 1 99 ? 30.223 7.772 -21.394 1.00 84.81 99 ASN A CA 1
ATOM 771 C C . ASN A 1 99 ? 29.064 7.095 -20.635 1.00 84.81 99 ASN A C 1
ATOM 773 O O . ASN A 1 99 ? 28.845 7.382 -19.459 1.00 84.81 99 ASN A O 1
ATOM 777 N N . GLY A 1 100 ? 28.312 6.233 -21.322 1.00 84.81 100 GLY A N 1
ATOM 778 C CA . GLY A 1 100 ? 27.116 5.568 -20.792 1.00 84.81 100 GLY A CA 1
ATOM 779 C C . GLY A 1 100 ? 25.785 6.293 -21.039 1.00 84.81 100 GLY A C 1
ATOM 780 O O . GLY A 1 100 ? 24.743 5.678 -20.842 1.00 84.81 100 GLY A O 1
ATOM 781 N N . LEU A 1 101 ? 25.796 7.553 -21.499 1.00 90.56 101 LEU A N 1
ATOM 782 C CA . LEU A 1 101 ? 24.597 8.336 -21.864 1.00 90.56 101 LEU A CA 1
ATOM 783 C C . LEU A 1 101 ? 24.625 8.848 -23.313 1.00 90.56 101 LEU A C 1
ATOM 785 O O . LEU A 1 101 ? 23.777 9.643 -23.716 1.00 90.56 101 LEU A O 1
ATOM 789 N N . ASN A 1 102 ? 25.616 8.421 -24.089 1.00 89.50 102 ASN A N 1
ATOM 790 C CA . ASN A 1 102 ? 25.884 8.883 -25.448 1.00 89.50 102 ASN A CA 1
ATOM 791 C C . ASN A 1 102 ? 25.436 7.882 -26.530 1.00 89.50 102 ASN A C 1
ATOM 793 O O . ASN A 1 102 ? 25.644 8.134 -27.714 1.00 89.50 102 ASN A O 1
ATOM 797 N N . GLY A 1 103 ? 24.831 6.753 -26.152 1.00 89.69 103 GLY A N 1
ATOM 798 C CA . GLY A 1 103 ? 24.399 5.718 -27.092 1.00 89.69 103 GLY A CA 1
ATOM 799 C C . GLY A 1 103 ? 25.489 4.734 -27.549 1.00 89.69 103 GLY A C 1
ATOM 800 O O . GLY A 1 103 ? 25.208 3.856 -28.366 1.00 89.69 103 GLY A O 1
ATOM 801 N N . TYR A 1 104 ? 26.711 4.838 -27.023 1.00 90.44 104 TYR A N 1
ATOM 802 C CA . TYR A 1 104 ? 27.800 3.909 -27.336 1.00 90.44 104 TYR A CA 1
ATOM 803 C C . TYR A 1 104 ? 27.811 2.731 -26.361 1.00 90.44 104 TYR A C 1
ATOM 805 O O . TYR A 1 104 ? 27.509 2.884 -25.177 1.00 90.44 104 TYR A O 1
ATOM 813 N N . ALA A 1 105 ? 28.195 1.552 -26.845 1.00 89.38 105 ALA A N 1
ATOM 814 C CA . ALA A 1 105 ? 28.418 0.384 -26.000 1.00 89.38 105 ALA A CA 1
ATOM 815 C C . ALA A 1 105 ? 29.654 -0.396 -26.454 1.00 89.38 105 ALA A C 1
ATOM 817 O O . ALA A 1 105 ? 29.981 -0.439 -27.638 1.00 89.38 105 ALA A O 1
ATOM 818 N N . MET A 1 106 ? 30.318 -1.046 -25.500 1.00 87.56 106 MET A N 1
ATOM 819 C CA . MET A 1 106 ? 31.401 -1.987 -25.778 1.00 87.56 106 MET A CA 1
ATOM 820 C C . MET A 1 106 ? 30.816 -3.273 -26.373 1.00 87.56 106 MET A C 1
ATOM 822 O O . MET A 1 106 ? 30.021 -3.953 -25.722 1.00 87.56 106 MET A O 1
ATOM 826 N N . VAL A 1 107 ? 31.210 -3.627 -27.593 1.00 85.25 107 VAL A N 1
ATOM 827 C CA . VAL A 1 107 ? 30.818 -4.873 -28.264 1.00 85.25 107 VAL A CA 1
ATOM 828 C C . VAL A 1 107 ? 32.086 -5.561 -28.737 1.00 85.25 107 VAL A C 1
ATOM 830 O O . VAL A 1 107 ? 32.810 -5.018 -29.558 1.00 85.25 107 VAL A O 1
ATOM 833 N N . GLY A 1 108 ? 32.393 -6.739 -28.189 1.00 84.38 108 GLY A N 1
ATOM 834 C CA . GLY A 1 108 ? 33.605 -7.473 -28.576 1.00 84.38 108 GLY A CA 1
ATOM 835 C C . GLY A 1 108 ? 34.921 -6.747 -28.258 1.00 84.38 108 GLY A C 1
ATOM 836 O O . GLY A 1 108 ? 35.929 -7.034 -28.888 1.00 84.38 108 GLY A O 1
ATOM 837 N N . GLY A 1 109 ? 34.922 -5.815 -27.296 1.00 86.00 109 GLY A N 1
ATOM 838 C CA . GLY A 1 109 ? 36.102 -5.026 -26.915 1.00 86.00 109 GLY A CA 1
ATOM 839 C C . GLY A 1 109 ? 36.254 -3.695 -27.657 1.00 86.00 109 GLY A C 1
ATOM 840 O O . GLY A 1 109 ? 37.096 -2.892 -27.267 1.00 86.00 109 GLY A O 1
ATOM 841 N N . GLU A 1 110 ? 35.416 -3.424 -28.660 1.00 88.19 110 GLU A N 1
ATOM 842 C CA . GLU A 1 110 ? 35.400 -2.150 -29.381 1.00 88.19 110 GLU A CA 1
ATOM 843 C C . GLU A 1 110 ? 34.206 -1.287 -28.967 1.00 88.19 110 GLU A C 1
ATOM 845 O O . GLU A 1 110 ? 33.112 -1.785 -28.683 1.00 88.19 110 GLU A O 1
ATOM 850 N N . LEU A 1 111 ? 34.417 0.029 -28.923 1.00 88.69 111 LEU A N 1
ATOM 851 C CA . LEU A 1 111 ? 33.361 0.991 -28.636 1.00 88.69 111 LEU A CA 1
ATOM 852 C C . LEU A 1 111 ? 32.578 1.273 -29.923 1.00 88.69 111 LEU A C 1
ATOM 854 O O . LEU A 1 111 ? 33.090 1.917 -30.834 1.00 88.69 111 LEU A O 1
ATOM 858 N N . VAL A 1 112 ? 31.332 0.805 -29.984 1.00 89.50 112 VAL A N 1
ATOM 859 C CA . VAL A 1 112 ? 30.478 0.906 -31.175 1.00 89.50 112 VAL A CA 1
ATOM 860 C C . VAL A 1 112 ? 29.276 1.800 -30.883 1.00 89.50 112 VAL A C 1
ATOM 8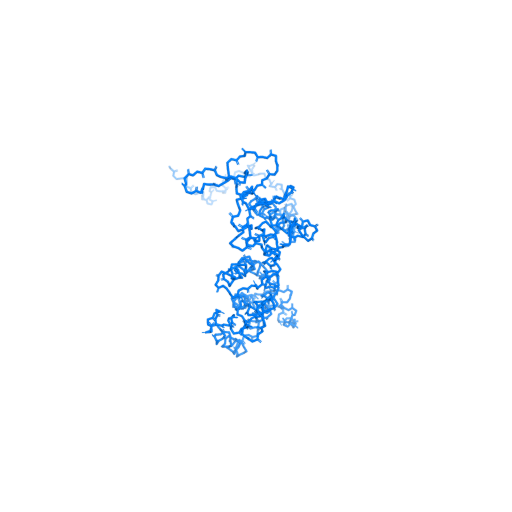62 O O . VAL A 1 112 ? 28.653 1.687 -29.822 1.00 89.50 112 VAL A O 1
ATOM 865 N N . ASP A 1 113 ? 28.919 2.669 -31.833 1.00 90.94 113 ASP A N 1
ATOM 866 C CA . ASP A 1 113 ? 27.637 3.378 -31.808 1.00 90.94 113 ASP A CA 1
ATOM 867 C C . ASP A 1 113 ? 26.508 2.378 -32.093 1.00 90.94 113 ASP A C 1
ATOM 869 O O . ASP A 1 113 ? 26.294 1.929 -33.224 1.00 90.94 113 ASP A O 1
ATOM 873 N N . LYS A 1 114 ? 25.782 2.007 -31.037 1.00 90.50 114 LYS A N 1
ATOM 874 C CA . LYS A 1 114 ? 24.685 1.041 -31.120 1.00 90.50 114 LYS A CA 1
ATOM 875 C C . LYS A 1 114 ? 23.481 1.581 -31.883 1.00 90.50 114 LYS A C 1
ATOM 877 O O . LYS A 1 114 ? 22.755 0.784 -32.465 1.00 90.50 114 LYS A O 1
ATOM 882 N N . TYR A 1 115 ? 23.271 2.895 -31.893 1.00 92.00 115 TYR A N 1
ATOM 883 C CA . TYR A 1 115 ? 22.147 3.514 -32.593 1.00 92.00 115 TYR A CA 1
ATOM 884 C C . TYR A 1 115 ? 22.380 3.485 -34.100 1.00 92.00 115 TYR A C 1
ATOM 886 O O . TYR A 1 115 ? 21.475 3.115 -34.846 1.00 92.00 115 TYR A O 1
ATOM 894 N N . ALA A 1 116 ? 23.608 3.788 -34.531 1.00 90.56 116 ALA A N 1
ATOM 895 C CA . ALA A 1 116 ? 24.004 3.651 -35.929 1.00 90.56 116 ALA A CA 1
ATOM 896 C C . ALA A 1 116 ? 23.944 2.183 -36.383 1.00 90.56 116 ALA A C 1
ATOM 898 O O . ALA A 1 116 ? 23.356 1.878 -37.417 1.00 90.56 116 ALA A O 1
ATOM 899 N N . ALA A 1 117 ? 24.472 1.254 -35.575 1.00 90.00 117 ALA A N 1
ATOM 900 C CA . ALA A 1 117 ? 24.437 -0.178 -35.884 1.00 90.00 117 ALA A CA 1
ATOM 901 C C . ALA A 1 117 ? 23.007 -0.745 -35.988 1.00 90.00 117 ALA A C 1
ATOM 903 O O . ALA A 1 117 ? 22.755 -1.654 -36.777 1.00 90.00 117 ALA A O 1
ATOM 904 N N . ALA A 1 118 ? 22.070 -0.209 -35.202 1.00 90.31 118 ALA A N 1
ATOM 905 C CA . ALA A 1 118 ? 20.663 -0.595 -35.218 1.00 90.31 118 ALA A CA 1
ATOM 906 C C . ALA A 1 118 ? 19.814 0.196 -36.234 1.00 90.31 118 ALA A C 1
ATOM 908 O O . ALA A 1 118 ? 18.601 0.005 -36.277 1.00 90.31 118 ALA A O 1
ATOM 909 N N . ASN A 1 119 ? 20.417 1.070 -37.052 1.00 91.38 119 ASN A N 1
ATOM 910 C CA . ASN A 1 119 ? 19.713 1.943 -38.000 1.00 91.38 119 ASN A CA 1
ATOM 911 C C . ASN A 1 119 ? 18.546 2.711 -37.351 1.00 91.38 119 ASN A C 1
ATOM 913 O O . ASN A 1 119 ? 17.456 2.816 -37.918 1.00 91.38 119 ASN A O 1
ATOM 917 N N . VAL A 1 120 ? 18.755 3.211 -36.129 1.00 90.69 120 VAL A N 1
ATOM 918 C CA . VAL A 1 120 ? 17.746 4.011 -35.429 1.00 90.69 120 VAL A CA 1
ATOM 919 C C . VAL A 1 120 ? 17.545 5.322 -36.202 1.00 90.69 120 VAL A C 1
ATOM 921 O O . VAL A 1 120 ? 18.538 6.000 -36.465 1.00 90.69 120 VAL A O 1
ATOM 924 N N . PRO A 1 121 ? 16.302 5.706 -36.558 1.00 89.94 121 PRO A N 1
ATOM 925 C CA . PRO A 1 121 ? 16.049 6.952 -37.273 1.00 89.94 121 PRO A CA 1
ATOM 926 C C . PRO A 1 121 ? 16.588 8.173 -36.525 1.00 89.94 121 PRO A C 1
ATOM 928 O O . PRO A 1 121 ? 16.430 8.285 -35.303 1.00 89.94 121 PRO A O 1
ATOM 931 N N . ASP A 1 122 ? 17.162 9.117 -37.271 1.00 85.50 122 ASP A N 1
ATOM 932 C CA . ASP A 1 122 ? 17.645 10.379 -36.717 1.00 85.50 122 ASP A CA 1
ATOM 933 C C . ASP A 1 122 ? 16.527 11.104 -35.954 1.00 85.50 122 ASP A C 1
ATOM 935 O O . ASP A 1 122 ? 15.386 11.197 -36.405 1.00 85.50 122 ASP A O 1
ATOM 939 N N . GLY A 1 123 ? 16.852 11.603 -34.760 1.00 85.69 123 GLY A N 1
ATOM 940 C CA . GLY A 1 123 ? 15.880 12.232 -33.860 1.00 85.69 123 GLY A CA 1
ATOM 941 C C . GLY A 1 123 ? 15.180 11.276 -32.885 1.00 85.69 123 GLY A C 1
ATOM 942 O O . GLY A 1 123 ? 14.499 11.754 -31.979 1.00 85.69 123 GLY A O 1
ATOM 943 N N . THR A 1 124 ? 15.380 9.959 -33.005 1.00 89.12 124 THR A N 1
ATOM 944 C CA . THR A 1 124 ? 14.859 8.973 -32.043 1.00 89.12 124 THR A CA 1
ATOM 945 C C . THR A 1 124 ? 15.896 8.687 -30.961 1.00 89.12 124 THR A C 1
ATOM 947 O O . THR A 1 124 ? 17.013 8.250 -31.247 1.00 89.12 124 THR A O 1
ATOM 950 N N . TYR A 1 125 ? 15.528 8.918 -29.702 1.00 90.56 125 TYR A N 1
ATOM 951 C CA . TYR A 1 125 ? 16.423 8.746 -28.559 1.00 90.56 125 TYR A CA 1
ATOM 952 C C . TYR A 1 125 ? 15.724 7.987 -27.436 1.00 90.56 125 TYR A C 1
ATOM 954 O O . TYR A 1 125 ? 14.637 8.374 -27.007 1.00 90.56 125 TYR A O 1
ATOM 962 N N . PHE A 1 126 ? 16.391 6.960 -26.909 1.00 92.44 126 PHE A N 1
ATOM 963 C CA . PHE A 1 126 ? 15.938 6.236 -25.727 1.00 92.44 126 PHE A CA 1
ATOM 964 C C . PHE A 1 126 ? 16.741 6.711 -24.516 1.00 92.44 126 PHE A C 1
ATOM 966 O O . PHE A 1 126 ? 17.887 6.310 -24.299 1.00 92.44 126 PHE A O 1
ATOM 973 N N . LEU A 1 127 ? 16.131 7.587 -23.718 1.00 92.06 127 LEU A N 1
ATOM 974 C CA . LEU A 1 127 ? 16.783 8.277 -22.597 1.00 92.06 127 LEU A CA 1
ATOM 975 C C . LEU A 1 127 ? 17.358 7.319 -21.545 1.00 92.06 127 LEU A C 1
ATOM 977 O O . LEU A 1 127 ? 18.410 7.605 -20.984 1.00 92.06 127 LEU A O 1
ATOM 981 N N . LEU A 1 128 ? 16.684 6.193 -21.295 1.00 93.38 128 LEU A N 1
ATOM 982 C CA . LEU A 1 128 ? 17.169 5.118 -20.419 1.00 93.38 128 LEU A CA 1
ATOM 983 C C . LEU A 1 128 ? 17.575 3.85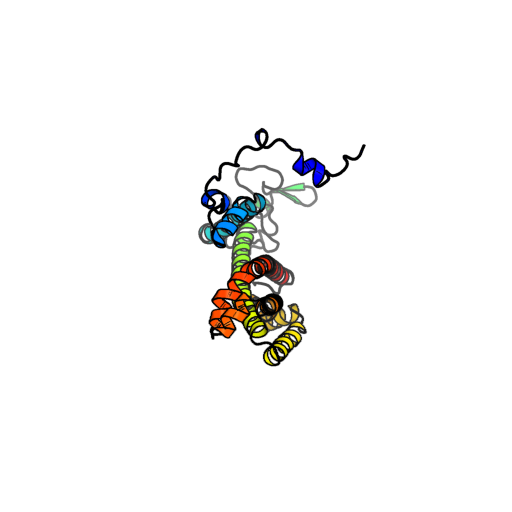6 -21.194 1.00 93.38 128 LEU A C 1
ATOM 985 O O . LEU A 1 128 ? 17.878 2.838 -20.578 1.00 93.38 128 LEU A O 1
ATOM 989 N N . GLY A 1 129 ? 17.607 3.923 -22.526 1.00 93.75 129 GLY A N 1
ATOM 990 C CA . GLY A 1 129 ? 17.853 2.776 -23.391 1.00 93.75 129 GLY A CA 1
ATOM 991 C C . GLY A 1 129 ? 16.625 1.885 -23.569 1.00 93.75 129 GLY A C 1
ATOM 992 O O . GLY A 1 129 ? 15.499 2.252 -23.223 1.00 93.75 129 GLY A O 1
ATOM 993 N N . THR A 1 130 ? 16.850 0.698 -24.119 1.00 94.44 130 THR A N 1
ATOM 994 C CA . THR A 1 130 ? 15.797 -0.282 -24.404 1.00 94.44 130 THR A CA 1
ATOM 995 C C . THR A 1 130 ? 16.090 -1.635 -23.767 1.00 94.44 130 THR A 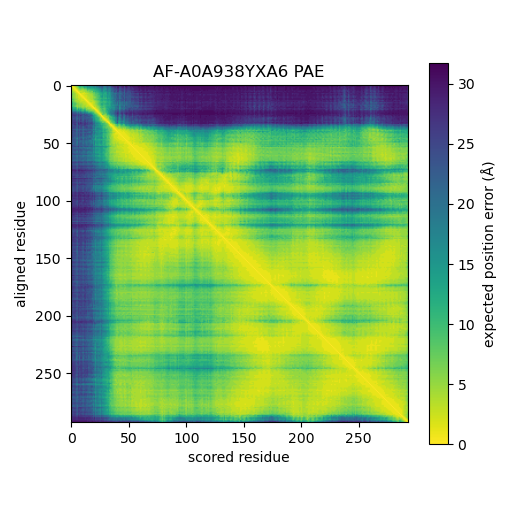C 1
ATOM 997 O O . THR A 1 130 ? 17.231 -1.962 -23.436 1.00 94.44 130 THR A O 1
ATOM 1000 N N . ASP A 1 131 ? 15.044 -2.440 -23.583 1.00 92.31 131 ASP A N 1
ATOM 1001 C CA . ASP A 1 131 ? 15.173 -3.791 -23.037 1.00 92.31 131 ASP A CA 1
ATOM 1002 C C . ASP A 1 131 ? 15.474 -4.864 -24.104 1.00 92.31 131 ASP A C 1
ATOM 1004 O O . ASP A 1 131 ? 15.676 -4.579 -25.288 1.00 92.31 131 ASP A O 1
ATOM 1008 N N . GLY A 1 132 ? 15.482 -6.133 -23.681 1.00 90.62 132 GLY A N 1
ATOM 1009 C CA . GLY A 1 132 ? 15.726 -7.288 -24.551 1.00 90.62 132 GLY A CA 1
ATOM 1010 C C . GLY A 1 132 ? 14.730 -7.454 -25.709 1.00 90.62 132 GLY A C 1
ATOM 1011 O O . GLY A 1 132 ? 15.047 -8.136 -26.680 1.00 90.62 132 GLY A O 1
ATOM 1012 N N . LEU A 1 133 ? 13.551 -6.824 -25.636 1.00 89.25 133 LEU A N 1
ATOM 1013 C CA . LEU A 1 133 ? 12.535 -6.816 -26.698 1.00 89.25 133 LEU A CA 1
ATOM 1014 C C . LEU A 1 133 ? 12.508 -5.483 -27.470 1.00 89.25 133 LEU A C 1
ATOM 1016 O O . LEU A 1 133 ? 11.607 -5.247 -28.276 1.00 89.25 133 LEU A O 1
ATOM 1020 N N . GLY A 1 134 ? 13.468 -4.598 -27.192 1.00 91.12 134 GLY A N 1
ATOM 1021 C CA . GLY A 1 134 ? 13.595 -3.281 -27.804 1.00 91.12 134 GLY A CA 1
ATOM 1022 C C . GLY A 1 134 ? 12.504 -2.289 -27.416 1.00 91.12 134 GLY A C 1
ATOM 1023 O O . GLY A 1 134 ? 12.221 -1.365 -28.173 1.00 91.12 134 GLY A O 1
ATOM 1024 N N . ARG A 1 135 ? 11.887 -2.469 -26.243 1.00 91.75 135 ARG A N 1
ATOM 1025 C CA . ARG A 1 135 ? 10.924 -1.509 -25.686 1.00 91.75 135 ARG A CA 1
ATOM 1026 C C . ARG A 1 135 ? 11.659 -0.394 -24.947 1.00 91.75 135 ARG A C 1
ATOM 1028 O O . ARG A 1 135 ? 12.643 -0.675 -24.262 1.00 91.75 135 ARG A O 1
ATOM 1035 N N . ASP A 1 136 ? 11.149 0.835 -25.016 1.00 92.88 136 ASP A N 1
ATOM 1036 C CA . ASP A 1 136 ? 11.722 1.986 -24.302 1.00 92.88 136 ASP A CA 1
ATOM 1037 C C . ASP A 1 136 ? 11.626 1.821 -22.777 1.00 92.88 136 ASP A C 1
ATOM 1039 O O . ASP A 1 136 ? 10.532 1.781 -22.205 1.00 92.88 136 ASP A O 1
ATOM 1043 N N . LEU A 1 137 ? 12.773 1.773 -22.095 1.00 92.38 137 LEU A N 1
ATOM 1044 C CA . LEU A 1 137 ? 12.824 1.581 -20.647 1.00 92.38 137 LEU A CA 1
ATOM 1045 C C . LEU A 1 137 ? 12.219 2.758 -19.879 1.00 92.38 137 LEU A C 1
ATOM 1047 O O . LEU A 1 137 ? 11.607 2.539 -18.833 1.00 92.38 137 LEU A O 1
ATOM 1051 N N . LEU A 1 138 ? 12.348 3.990 -20.383 1.00 91.69 138 LEU A N 1
ATOM 1052 C CA . LEU A 1 138 ? 11.812 5.163 -19.694 1.00 91.69 138 LEU A CA 1
ATOM 1053 C C . LEU A 1 138 ? 10.282 5.160 -19.694 1.00 91.69 138 LEU A C 1
ATOM 1055 O O . LEU A 1 138 ? 9.665 5.269 -18.632 1.00 91.69 138 LEU A O 1
ATOM 1059 N N . SER A 1 139 ? 9.669 4.980 -20.866 1.00 89.69 139 SER A N 1
ATOM 1060 C CA . SER A 1 139 ? 8.210 4.887 -20.994 1.00 89.69 139 SER A CA 1
ATOM 1061 C C . SER A 1 139 ? 7.654 3.730 -20.154 1.00 89.69 139 SER A C 1
ATOM 1063 O O . SER A 1 139 ? 6.640 3.882 -19.465 1.00 89.69 139 SER A O 1
ATOM 1065 N N . ARG A 1 140 ? 8.358 2.589 -20.111 1.00 88.31 140 ARG A N 1
ATOM 1066 C CA . ARG A 1 140 ? 7.983 1.453 -19.256 1.00 88.31 140 ARG A CA 1
ATOM 1067 C C . ARG A 1 140 ? 8.095 1.753 -17.766 1.00 88.31 140 ARG A C 1
ATOM 1069 O O . ARG A 1 140 ? 7.197 1.373 -17.018 1.00 88.31 140 ARG A O 1
ATOM 1076 N N . LEU A 1 141 ? 9.144 2.448 -17.328 1.00 89.56 141 LEU A N 1
ATOM 1077 C CA . LEU A 1 141 ? 9.312 2.848 -15.929 1.00 89.56 141 LEU A CA 1
ATOM 1078 C C . LEU A 1 141 ? 8.175 3.769 -15.482 1.00 89.56 141 LEU A C 1
ATOM 1080 O O . LEU A 1 141 ? 7.630 3.599 -14.389 1.00 89.56 141 LEU A O 1
ATOM 1084 N N . PHE A 1 142 ? 7.774 4.711 -16.333 1.00 89.00 142 PHE A N 1
ATOM 1085 C CA . PHE A 1 142 ? 6.675 5.625 -16.045 1.00 89.00 142 PHE A CA 1
ATOM 1086 C C . PHE A 1 142 ? 5.328 4.920 -15.918 1.00 89.00 142 PHE A C 1
ATOM 1088 O O . PHE A 1 142 ? 4.612 5.138 -14.936 1.00 89.00 142 PHE A O 1
ATOM 1095 N N . VAL A 1 143 ? 4.989 4.049 -16.871 1.00 86.69 143 VAL A N 1
ATOM 1096 C CA . VAL A 1 143 ? 3.734 3.293 -16.806 1.00 86.69 143 VAL A CA 1
ATOM 1097 C C . VAL A 1 143 ? 3.747 2.285 -15.659 1.00 86.69 143 VAL A C 1
ATOM 1099 O O . VAL A 1 143 ? 2.749 2.186 -14.947 1.00 86.69 143 VAL A O 1
ATOM 1102 N N . GLY A 1 144 ? 4.874 1.613 -15.414 1.00 87.69 144 GLY A N 1
ATOM 1103 C CA . GLY A 1 144 ? 5.048 0.716 -14.272 1.00 87.69 144 GLY A CA 1
ATOM 1104 C C . GLY A 1 144 ? 4.825 1.438 -12.946 1.00 87.69 144 GLY A C 1
ATOM 1105 O O . GLY A 1 144 ? 3.975 1.024 -12.165 1.00 87.69 144 GLY A O 1
ATOM 1106 N N . THR A 1 145 ? 5.476 2.589 -12.742 1.00 89.31 145 THR A N 1
ATOM 1107 C CA . THR A 1 145 ? 5.313 3.407 -11.524 1.00 89.31 145 THR A CA 1
ATOM 1108 C C . THR A 1 145 ? 3.846 3.759 -11.276 1.00 89.31 145 THR A C 1
ATOM 1110 O O . THR A 1 145 ? 3.356 3.621 -10.155 1.00 89.31 145 THR A O 1
ATOM 1113 N N . ARG A 1 146 ? 3.113 4.158 -12.323 1.00 88.94 146 ARG A N 1
ATOM 1114 C CA . ARG A 1 146 ? 1.681 4.470 -12.227 1.00 88.94 146 ARG A CA 1
ATOM 1115 C C . ARG A 1 146 ? 0.855 3.274 -11.789 1.00 88.94 146 ARG A C 1
ATOM 1117 O O . ARG A 1 146 ? -0.006 3.409 -10.920 1.00 88.94 146 ARG A O 1
ATOM 1124 N N . ILE A 1 147 ? 1.092 2.118 -12.400 1.00 87.62 147 ILE A N 1
ATOM 1125 C CA . ILE A 1 147 ? 0.320 0.922 -12.087 1.00 87.62 147 ILE A CA 1
ATOM 1126 C C . ILE A 1 147 ? 0.637 0.428 -10.669 1.00 87.62 147 ILE A C 1
ATOM 1128 O O . ILE A 1 147 ? -0.296 0.160 -9.912 1.00 87.62 147 ILE A O 1
ATOM 1132 N N . SER A 1 148 ? 1.910 0.405 -10.264 1.00 90.62 148 SER A N 1
ATOM 1133 C CA . SER A 1 148 ? 2.303 0.026 -8.903 1.00 90.62 148 SER A CA 1
ATOM 1134 C C . SER A 1 148 ? 1.676 0.953 -7.852 1.00 90.62 148 SER A C 1
ATOM 1136 O O . SER A 1 148 ? 1.154 0.469 -6.848 1.00 90.62 148 SER A O 1
ATOM 1138 N N . LEU A 1 149 ? 1.647 2.274 -8.084 1.00 90.50 149 LEU A N 1
ATOM 1139 C CA . LEU A 1 149 ? 0.987 3.232 -7.183 1.00 90.50 149 LEU A CA 1
ATOM 1140 C C . LEU A 1 149 ? -0.527 3.013 -7.099 1.00 90.50 149 LEU A C 1
ATOM 1142 O O . LEU A 1 149 ? -1.092 3.066 -6.006 1.00 90.50 149 LEU A O 1
ATOM 1146 N N . LEU A 1 150 ? -1.184 2.753 -8.232 1.00 89.88 150 LEU A N 1
ATOM 1147 C CA . LEU A 1 150 ? -2.619 2.479 -8.280 1.00 89.88 150 LEU A CA 1
ATOM 1148 C C . LEU A 1 150 ? -2.963 1.205 -7.501 1.00 89.88 150 LEU A C 1
ATOM 1150 O O . LEU A 1 150 ? -3.886 1.215 -6.687 1.00 89.88 150 LEU A O 1
ATOM 1154 N N . ILE A 1 151 ? -2.197 0.130 -7.700 1.00 90.44 151 ILE A N 1
ATOM 1155 C CA . ILE A 1 151 ? -2.380 -1.134 -6.975 1.00 90.44 151 ILE A CA 1
ATOM 1156 C C . ILE A 1 151 ? -2.172 -0.921 -5.479 1.00 90.44 151 ILE A C 1
ATOM 1158 O O . ILE A 1 151 ? -3.004 -1.354 -4.684 1.00 90.44 151 ILE A O 1
ATOM 1162 N N . ALA A 1 152 ? -1.114 -0.210 -5.085 1.00 90.12 152 ALA A N 1
ATOM 1163 C CA . ALA A 1 152 ? -0.827 0.049 -3.681 1.00 90.12 152 ALA A CA 1
ATOM 1164 C C . ALA A 1 152 ? -1.924 0.878 -3.002 1.00 90.12 152 ALA A C 1
ATOM 1166 O O . ALA A 1 152 ? -2.308 0.590 -1.869 1.00 90.12 152 ALA A O 1
ATOM 1167 N N . PHE A 1 153 ? -2.462 1.877 -3.706 1.00 90.94 153 PHE A N 1
ATOM 1168 C CA . PHE A 1 153 ? -3.555 2.704 -3.210 1.00 90.94 153 PHE A CA 1
ATOM 1169 C C . PHE A 1 153 ? -4.842 1.894 -3.014 1.00 90.94 153 PHE A C 1
ATOM 1171 O O . PHE A 1 153 ? -5.436 1.940 -1.937 1.00 90.94 153 PHE A O 1
ATOM 1178 N N . ILE A 1 154 ? -5.247 1.104 -4.016 1.00 92.38 154 ILE A N 1
ATOM 1179 C CA . ILE A 1 154 ? -6.447 0.263 -3.915 1.00 92.38 154 ILE A CA 1
ATOM 1180 C C . ILE A 1 154 ? -6.269 -0.785 -2.812 1.00 92.38 154 ILE A C 1
ATOM 1182 O O . ILE A 1 154 ? -7.153 -0.940 -1.971 1.00 92.38 154 ILE A O 1
ATOM 1186 N N . ALA A 1 155 ? -5.120 -1.461 -2.759 1.00 88.62 155 ALA A N 1
ATOM 1187 C CA . ALA A 1 155 ? -4.826 -2.447 -1.724 1.00 88.62 155 ALA A CA 1
ATOM 1188 C C . ALA A 1 155 ? -4.893 -1.834 -0.317 1.00 88.62 155 ALA A C 1
ATOM 1190 O O . ALA A 1 155 ? -5.509 -2.420 0.569 1.00 88.62 155 ALA A O 1
ATOM 1191 N N . ALA A 1 156 ? -4.338 -0.634 -0.119 1.00 91.12 156 ALA A N 1
ATOM 1192 C CA . ALA A 1 156 ? -4.417 0.077 1.155 1.00 91.12 156 ALA A CA 1
ATOM 1193 C C . ALA A 1 156 ? -5.858 0.449 1.533 1.00 91.12 156 ALA A C 1
ATOM 1195 O O . ALA A 1 156 ? -6.239 0.319 2.694 1.00 91.12 156 ALA A O 1
ATOM 1196 N N . MET A 1 157 ? -6.686 0.875 0.574 1.00 93.50 157 MET A N 1
ATOM 1197 C CA . MET A 1 157 ? -8.102 1.144 0.838 1.00 93.50 157 MET A CA 1
ATOM 1198 C C . MET A 1 157 ? -8.852 -0.117 1.273 1.00 93.50 157 MET A C 1
ATOM 1200 O O . MET A 1 157 ? -9.594 -0.075 2.254 1.00 93.50 157 MET A O 1
ATOM 1204 N N . LEU A 1 158 ? -8.650 -1.238 0.575 1.00 92.69 158 LEU A N 1
ATOM 1205 C CA . LEU A 1 158 ? -9.276 -2.514 0.930 1.00 92.69 158 LEU A CA 1
ATOM 1206 C C . LEU A 1 158 ? -8.792 -3.011 2.299 1.00 92.69 158 LEU A C 1
ATOM 1208 O O . LEU A 1 158 ? -9.602 -3.483 3.094 1.00 92.69 158 LEU A O 1
ATOM 1212 N N . ASP A 1 159 ? -7.505 -2.834 2.603 1.00 91.50 159 ASP A N 1
ATOM 1213 C CA . ASP A 1 159 ? -6.910 -3.155 3.903 1.00 91.50 159 ASP A CA 1
ATOM 1214 C C . ASP A 1 159 ? -7.570 -2.366 5.046 1.00 91.50 159 ASP A C 1
ATOM 1216 O O . ASP A 1 159 ? -7.994 -2.951 6.042 1.00 91.50 159 ASP A O 1
ATOM 1220 N N . ILE A 1 160 ? -7.775 -1.053 4.886 1.00 93.56 160 ILE A N 1
ATOM 1221 C CA . ILE A 1 160 ? -8.526 -0.261 5.873 1.00 93.56 160 ILE A CA 1
ATOM 1222 C C . ILE A 1 160 ? -9.962 -0.773 5.987 1.00 93.56 160 ILE A C 1
ATOM 1224 O O . ILE A 1 160 ? -10.440 -1.024 7.091 1.00 93.56 160 ILE A O 1
ATOM 1228 N N . ILE A 1 161 ? -10.673 -0.891 4.864 1.00 94.75 161 ILE A N 1
ATOM 1229 C CA . ILE A 1 161 ? -12.115 -1.154 4.867 1.00 94.75 161 ILE A CA 1
ATOM 1230 C C . ILE A 1 161 ? -12.409 -2.516 5.491 1.00 94.75 161 ILE A C 1
ATOM 1232 O O . ILE A 1 161 ? -13.249 -2.599 6.388 1.00 94.75 161 ILE A O 1
ATOM 1236 N N . PHE A 1 162 ? -11.712 -3.567 5.062 1.00 96.12 162 PHE A N 1
ATOM 1237 C CA . PHE A 1 162 ? -11.920 -4.914 5.584 1.00 96.12 162 PHE A CA 1
ATOM 1238 C C . PHE A 1 162 ? -11.212 -5.112 6.919 1.00 96.12 162 PHE A C 1
ATOM 1240 O O . PHE A 1 162 ? -11.844 -5.542 7.880 1.00 96.12 162 PHE A O 1
ATOM 1247 N N . GLY A 1 163 ? -9.938 -4.735 7.023 1.00 96.69 163 GLY A N 1
ATOM 1248 C CA . GLY A 1 163 ? -9.135 -4.909 8.230 1.00 96.69 163 GLY A CA 1
ATOM 1249 C C . GLY A 1 163 ? -9.712 -4.178 9.434 1.00 96.69 163 GLY A C 1
ATOM 1250 O O . GLY A 1 163 ? -9.970 -4.791 10.472 1.00 96.69 163 GLY A O 1
ATOM 1251 N N . VAL A 1 164 ? -9.980 -2.876 9.303 1.00 97.19 164 VAL A N 1
ATOM 1252 C CA . VAL A 1 164 ? -10.476 -2.069 10.426 1.00 97.19 164 VAL A CA 1
ATOM 1253 C C . VAL A 1 164 ? -11.892 -2.478 10.809 1.00 97.19 164 VAL A C 1
ATOM 1255 O O . VAL A 1 164 ? -12.151 -2.706 11.990 1.00 97.19 164 VAL A O 1
ATOM 1258 N N . THR A 1 165 ? -12.797 -2.638 9.839 1.00 96.50 165 THR A N 1
ATOM 1259 C CA . THR A 1 165 ? -14.174 -3.069 10.125 1.00 96.50 165 THR A CA 1
ATOM 1260 C C . THR A 1 165 ? -14.197 -4.435 10.808 1.00 96.50 165 THR A C 1
ATOM 1262 O O . THR A 1 165 ? -14.832 -4.589 11.852 1.00 96.50 165 THR A O 1
ATOM 1265 N N . TYR A 1 166 ? -13.468 -5.420 10.275 1.00 97.56 166 TYR A N 1
ATOM 1266 C CA . TYR A 1 166 ? -13.432 -6.769 10.839 1.00 97.56 166 TYR A CA 1
ATOM 1267 C C . TYR A 1 166 ? -12.831 -6.775 12.246 1.00 97.56 166 TYR A C 1
ATOM 1269 O O . TYR A 1 166 ? -13.399 -7.371 13.162 1.00 97.56 166 TYR A O 1
ATOM 1277 N N . GLY A 1 167 ? -11.712 -6.070 12.444 1.00 97.38 167 GLY A N 1
ATOM 1278 C CA . GLY A 1 167 ? -11.047 -5.969 13.740 1.00 97.38 167 GLY A CA 1
ATOM 1279 C C . GLY A 1 167 ? -11.901 -5.270 14.800 1.00 97.38 167 GLY A C 1
ATOM 1280 O O . GLY A 1 167 ? -11.983 -5.754 15.930 1.00 97.38 167 GLY A O 1
ATOM 1281 N N . LEU A 1 168 ? -12.581 -4.174 14.439 1.00 97.00 168 LEU A N 1
ATOM 1282 C CA . LEU A 1 168 ? -13.487 -3.451 15.338 1.00 97.00 168 LEU A CA 1
ATOM 1283 C C . LEU A 1 168 ? -14.656 -4.337 15.771 1.00 97.00 168 LEU A C 1
ATOM 1285 O O . LEU A 1 168 ? -14.955 -4.407 16.962 1.00 97.00 168 LEU A O 1
ATOM 1289 N N . ILE A 1 169 ? -15.297 -5.036 14.828 1.00 96.62 169 ILE A N 1
ATOM 1290 C CA . ILE A 1 169 ? -16.422 -5.936 15.120 1.00 96.62 169 ILE A CA 1
ATOM 1291 C C . ILE A 1 169 ? -15.959 -7.085 16.025 1.00 96.62 169 ILE A C 1
ATOM 1293 O O . ILE A 1 169 ? -16.555 -7.309 17.079 1.00 96.62 169 ILE A O 1
ATOM 1297 N N . SER A 1 170 ? -14.866 -7.764 15.661 1.00 96.94 170 SER A N 1
ATOM 1298 C CA . SER A 1 170 ? -14.293 -8.874 16.438 1.00 96.94 170 SER A CA 1
ATOM 1299 C C . SER A 1 170 ? -13.947 -8.425 17.867 1.00 96.94 170 SER A C 1
ATOM 1301 O O . SER A 1 170 ? -14.347 -9.060 18.842 1.00 96.94 170 SER A O 1
ATOM 1303 N N . GLY A 1 171 ? -13.271 -7.279 18.010 1.00 95.75 171 GLY A N 1
ATOM 1304 C CA . GLY A 1 171 ? -12.812 -6.768 19.302 1.00 95.75 171 GLY A CA 1
ATOM 1305 C C . GLY A 1 171 ? -13.924 -6.223 20.204 1.00 95.75 171 GLY A C 1
ATOM 1306 O O . GLY A 1 171 ? -13.906 -6.488 21.409 1.00 95.75 171 GLY A O 1
ATOM 1307 N N . LEU A 1 172 ? -14.896 -5.486 19.647 1.00 94.06 172 LEU A N 1
ATOM 1308 C CA . LEU A 1 172 ? -16.003 -4.894 20.411 1.00 94.06 172 LEU A CA 1
ATOM 1309 C C . LEU A 1 172 ? -17.000 -5.945 20.888 1.00 94.06 172 LEU A C 1
ATOM 1311 O O . LEU A 1 172 ? -17.473 -5.870 22.021 1.00 94.06 172 LEU A O 1
ATOM 1315 N N . LEU A 1 173 ? -17.356 -6.901 20.024 1.00 93.31 173 LEU A N 1
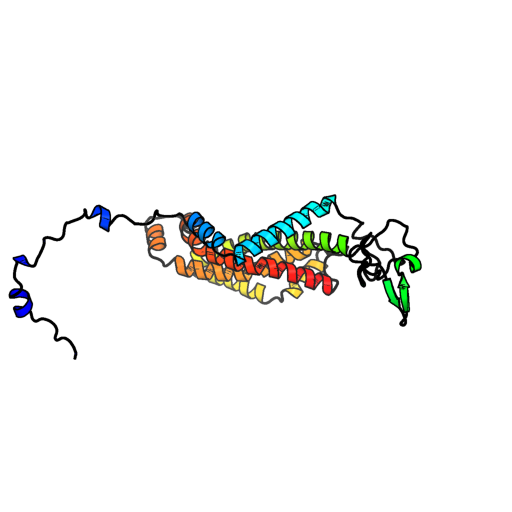ATOM 1316 C CA . LEU A 1 173 ? -18.351 -7.917 20.361 1.00 93.31 173 LEU A CA 1
ATOM 1317 C C . LEU A 1 173 ? -17.770 -8.974 21.307 1.00 93.31 173 LEU A C 1
ATOM 1319 O O . LEU A 1 173 ? -18.458 -9.387 22.240 1.00 93.31 173 LEU A O 1
ATOM 1323 N N . GLY A 1 174 ? -16.508 -9.370 21.106 1.00 91.50 174 GLY A N 1
ATOM 1324 C CA . GLY A 1 174 ? -15.832 -10.356 21.945 1.00 91.50 174 GLY A CA 1
ATOM 1325 C C . GLY A 1 174 ? -16.510 -11.737 21.960 1.00 91.50 174 GLY A C 1
ATOM 1326 O O . GLY A 1 174 ? -17.419 -12.045 21.181 1.00 91.50 174 GLY A O 1
ATOM 1327 N N . GLY A 1 175 ? -16.056 -12.591 22.880 1.00 93.19 175 GLY A N 1
ATOM 1328 C CA . GLY A 1 175 ? -16.693 -13.872 23.188 1.00 93.19 175 GLY A CA 1
ATOM 1329 C C . GLY A 1 175 ? -16.772 -14.831 21.995 1.00 93.19 175 GLY A C 1
ATOM 1330 O O . GLY A 1 175 ? -15.788 -15.075 21.303 1.00 93.19 175 GLY A O 1
ATOM 1331 N N . ARG A 1 176 ? -17.959 -15.408 21.761 1.00 95.44 176 ARG A N 1
ATOM 1332 C CA . ARG A 1 176 ? -18.164 -16.410 20.698 1.00 95.44 176 ARG A CA 1
ATOM 1333 C C . ARG A 1 176 ? -18.004 -15.833 19.293 1.00 95.44 176 ARG A C 1
ATOM 1335 O O . ARG A 1 176 ? -17.462 -16.518 18.435 1.00 95.44 176 ARG A O 1
ATOM 1342 N N . ILE A 1 177 ? -18.471 -14.602 19.068 1.00 94.44 177 ILE A N 1
ATOM 1343 C CA . ILE A 1 177 ? -18.387 -13.952 17.752 1.00 94.44 177 ILE A CA 1
ATOM 1344 C C . ILE A 1 177 ? -16.921 -13.742 17.391 1.00 94.44 177 ILE A C 1
ATOM 1346 O O . ILE A 1 177 ? -16.491 -14.135 16.311 1.00 94.44 177 ILE A O 1
ATOM 1350 N N . ASP A 1 178 ? -16.148 -13.219 18.340 1.00 96.69 178 ASP A N 1
ATOM 1351 C CA . ASP A 1 178 ? -14.709 -13.054 18.192 1.00 96.69 178 ASP A CA 1
ATOM 1352 C C . ASP A 1 178 ? -14.004 -14.382 17.884 1.00 96.69 178 ASP A C 1
ATOM 1354 O O . ASP A 1 178 ? -13.281 -14.473 16.898 1.00 96.69 178 ASP A O 1
ATOM 1358 N N . ASN A 1 179 ? -14.282 -15.445 18.647 1.00 96.50 179 ASN A N 1
ATOM 1359 C CA . ASN A 1 179 ? -13.681 -16.762 18.405 1.00 96.50 179 ASN A CA 1
ATOM 1360 C C . ASN A 1 179 ? -13.982 -17.313 17.001 1.00 96.50 179 ASN A C 1
ATOM 1362 O O . ASN A 1 179 ? -13.081 -17.830 16.342 1.00 96.50 179 ASN A O 1
ATOM 1366 N N . VAL A 1 180 ? -15.225 -17.198 16.520 1.00 97.62 180 VAL A N 1
ATOM 1367 C CA . VAL A 1 180 ? -15.596 -17.648 15.165 1.00 97.62 180 VAL A CA 1
ATOM 1368 C C . VAL A 1 180 ? -14.888 -16.807 14.103 1.00 97.62 180 VAL A C 1
ATOM 1370 O O . VAL A 1 180 ? -14.317 -17.353 13.158 1.00 97.62 180 VAL A O 1
ATOM 1373 N N . MET A 1 181 ? -14.873 -15.485 14.278 1.00 97.56 181 MET A N 1
ATOM 1374 C CA . MET A 1 181 ? -14.199 -14.565 13.365 1.00 97.56 181 MET A CA 1
ATOM 1375 C C . MET A 1 181 ? -12.686 -14.815 13.319 1.00 97.56 181 MET A C 1
ATOM 1377 O O . MET A 1 181 ? -12.101 -14.817 12.237 1.00 97.56 181 MET A O 1
ATOM 1381 N N . GLN A 1 182 ? -12.039 -15.070 14.456 1.00 96.62 182 GLN A N 1
ATOM 1382 C CA . GLN A 1 182 ? -10.619 -15.421 14.483 1.00 96.62 182 GLN A CA 1
ATOM 1383 C C . GLN A 1 182 ? -10.361 -16.774 13.821 1.00 96.62 182 GLN A C 1
ATOM 1385 O O . GLN A 1 182 ? -9.408 -16.887 13.053 1.00 96.62 182 GLN A O 1
ATOM 1390 N N . ARG A 1 183 ? -11.244 -17.766 14.004 1.00 97.19 183 ARG A N 1
ATOM 1391 C CA . ARG A 1 183 ? -11.095 -19.069 13.345 1.00 97.19 183 ARG A CA 1
ATOM 1392 C C . ARG A 1 183 ? -11.134 -18.961 11.822 1.00 97.19 183 ARG A C 1
ATOM 1394 O O . ARG A 1 183 ? -10.352 -19.620 11.143 1.00 97.19 183 ARG A O 1
ATOM 1401 N N . PHE A 1 184 ? -11.996 -18.100 11.288 1.00 96.12 184 PHE A N 1
ATOM 1402 C CA . PHE A 1 184 ? -12.010 -17.791 9.859 1.00 96.12 184 PHE A CA 1
ATOM 1403 C C . PHE A 1 184 ? -10.674 -17.187 9.391 1.00 96.12 184 PHE A C 1
ATOM 1405 O O . PHE A 1 184 ? -10.107 -17.656 8.405 1.00 96.12 184 PHE A O 1
ATOM 1412 N N . LEU A 1 185 ? -10.123 -16.212 10.128 1.00 96.06 185 LEU A N 1
ATOM 1413 C CA . LEU A 1 185 ? -8.818 -15.619 9.804 1.00 96.06 185 LEU A CA 1
ATOM 1414 C C . LEU A 1 185 ? -7.667 -16.625 9.896 1.00 96.06 185 LEU A C 1
ATOM 1416 O O . LEU A 1 185 ? -6.724 -16.530 9.118 1.00 96.06 185 LEU A O 1
ATOM 1420 N N . GLU A 1 186 ? -7.707 -17.553 10.853 1.00 95.38 186 GLU A N 1
ATOM 1421 C CA . GLU A 1 186 ? -6.713 -18.622 10.995 1.00 95.38 186 GLU A CA 1
ATOM 1422 C C . GLU A 1 186 ? -6.713 -19.535 9.771 1.00 95.38 186 GLU A C 1
ATOM 1424 O O . GLU A 1 186 ? -5.655 -19.746 9.180 1.00 95.38 186 GLU A O 1
ATOM 1429 N N . ILE A 1 187 ? -7.896 -20.008 9.356 1.00 95.19 187 ILE A N 1
ATOM 1430 C CA . ILE A 1 187 ? -8.068 -20.853 8.167 1.00 95.19 187 ILE A CA 1
ATOM 1431 C C . ILE A 1 187 ? -7.551 -20.125 6.925 1.00 95.19 187 ILE A C 1
ATOM 1433 O O . ILE A 1 187 ? -6.764 -20.688 6.167 1.00 95.19 187 ILE A O 1
ATOM 1437 N N . LEU A 1 188 ? -7.937 -18.859 6.750 1.00 93.31 188 LEU A N 1
ATOM 1438 C CA . LEU A 1 188 ? -7.528 -18.064 5.596 1.00 93.31 188 LEU A CA 1
ATOM 1439 C C . LEU A 1 188 ? -6.014 -17.820 5.573 1.00 93.31 188 LEU A C 1
ATOM 1441 O O . LEU A 1 188 ? -5.382 -17.955 4.530 1.00 93.31 188 LEU A O 1
ATOM 1445 N N . SER A 1 189 ? -5.417 -17.537 6.736 1.00 92.88 189 SER A N 1
ATOM 1446 C CA . SER A 1 189 ? -3.964 -17.371 6.877 1.00 92.88 189 SER A CA 1
ATOM 1447 C C . SER A 1 189 ? -3.169 -18.671 6.736 1.00 92.88 189 SER A C 1
ATOM 1449 O O . SER A 1 189 ? -1.952 -18.621 6.577 1.00 92.88 189 SER A O 1
ATOM 1451 N N . GLY A 1 190 ? -3.835 -19.829 6.793 1.00 92.88 190 GLY A N 1
ATOM 1452 C CA . GLY A 1 190 ? -3.217 -21.126 6.527 1.00 92.88 190 GLY A CA 1
ATOM 1453 C C . GLY A 1 190 ? -2.901 -21.346 5.046 1.00 92.88 190 GLY A C 1
ATOM 1454 O O . GLY A 1 190 ? -2.089 -22.209 4.721 1.00 92.88 190 GLY A O 1
ATOM 1455 N N . ILE A 1 191 ? -3.512 -20.562 4.150 1.00 91.94 191 ILE A N 1
ATOM 1456 C CA . ILE A 1 191 ? -3.249 -20.621 2.713 1.00 91.94 191 ILE A CA 1
ATOM 1457 C C . ILE A 1 191 ? -2.054 -19.707 2.396 1.00 91.94 191 ILE A C 1
ATOM 1459 O O . ILE A 1 191 ? -2.108 -18.510 2.693 1.00 91.94 191 ILE A O 1
ATOM 1463 N N . PRO A 1 192 ? -0.976 -20.216 1.768 1.00 90.88 192 PRO A N 1
ATOM 1464 C CA . PRO A 1 192 ? 0.140 -19.372 1.361 1.00 90.88 192 PRO A CA 1
ATOM 1465 C C . PRO A 1 192 ? -0.322 -18.265 0.409 1.00 90.88 192 PRO A C 1
ATOM 1467 O O . PRO A 1 192 ? -1.031 -18.536 -0.561 1.00 90.88 192 PRO A O 1
ATOM 1470 N N . ASN A 1 193 ? 0.127 -17.028 0.640 1.00 86.19 193 ASN A N 1
ATOM 1471 C CA . ASN A 1 193 ? -0.326 -15.872 -0.141 1.00 86.19 193 ASN A CA 1
ATOM 1472 C C . ASN A 1 193 ? -0.113 -16.073 -1.654 1.00 86.19 193 ASN A C 1
ATOM 1474 O O . ASN A 1 193 ? -1.019 -15.847 -2.449 1.00 86.19 193 ASN A O 1
ATOM 1478 N N . LEU A 1 194 ? 1.050 -16.611 -2.045 1.00 88.19 194 LEU A N 1
ATOM 1479 C CA . LEU A 1 194 ? 1.366 -16.920 -3.446 1.00 88.19 194 LEU A CA 1
ATOM 1480 C C . LEU A 1 194 ? 0.361 -17.876 -4.095 1.00 88.19 194 LEU A C 1
ATOM 1482 O O . LEU A 1 194 ? 0.044 -17.706 -5.268 1.00 88.19 194 LEU A O 1
ATOM 1486 N N . VAL A 1 195 ? -0.164 -18.849 -3.344 1.00 92.44 195 VAL A N 1
ATOM 1487 C CA . VAL A 1 195 ? -1.154 -19.802 -3.865 1.00 92.44 195 VAL A CA 1
ATOM 1488 C C . VAL A 1 195 ? -2.448 -19.072 -4.201 1.00 92.44 195 VAL A C 1
ATOM 1490 O O . VAL A 1 195 ? -2.966 -19.248 -5.298 1.00 92.44 195 VAL A O 1
ATOM 1493 N N . VAL A 1 196 ? -2.933 -18.201 -3.309 1.00 91.50 196 VAL A N 1
ATOM 1494 C CA . VAL A 1 196 ? -4.124 -17.380 -3.581 1.00 91.50 196 VAL A CA 1
ATOM 1495 C C . VAL A 1 196 ? -3.904 -16.524 -4.824 1.00 91.50 196 VAL A C 1
ATOM 1497 O O . VAL A 1 196 ? -4.767 -16.489 -5.692 1.00 91.50 196 VAL A O 1
ATOM 1500 N N . MET A 1 197 ? -2.739 -15.889 -4.964 1.00 86.00 197 MET A N 1
ATOM 1501 C CA . MET A 1 197 ? -2.465 -15.040 -6.128 1.00 86.00 197 MET A CA 1
ATOM 1502 C C . MET A 1 197 ? -2.438 -15.818 -7.440 1.00 86.00 197 MET A C 1
ATOM 1504 O O . MET A 1 197 ? -3.066 -15.391 -8.404 1.00 86.00 197 MET A O 1
ATOM 1508 N N . ILE A 1 198 ? -1.771 -16.974 -7.476 1.00 89.00 198 ILE A N 1
ATOM 1509 C CA . ILE A 1 198 ? -1.757 -17.836 -8.665 1.00 89.00 198 ILE A CA 1
ATOM 1510 C C . ILE A 1 198 ? -3.178 -18.286 -9.005 1.00 89.00 198 ILE A C 1
ATOM 1512 O O . ILE A 1 198 ? -3.569 -18.221 -10.164 1.00 89.00 198 ILE A O 1
ATOM 1516 N N . LEU A 1 199 ? -3.978 -18.679 -8.008 1.00 92.00 199 LEU A N 1
ATOM 1517 C CA . LEU A 1 199 ? -5.377 -19.040 -8.232 1.00 92.00 199 LEU A CA 1
ATOM 1518 C C . LEU A 1 199 ? -6.169 -17.877 -8.833 1.00 92.00 199 LEU A C 1
ATOM 1520 O O . LEU A 1 199 ? -6.899 -18.092 -9.795 1.00 92.00 199 LEU A O 1
ATOM 1524 N N . MET A 1 200 ? -5.988 -16.646 -8.345 1.00 91.56 200 MET A N 1
ATOM 1525 C CA . MET A 1 200 ? -6.667 -15.484 -8.927 1.00 91.56 200 MET A CA 1
ATOM 1526 C C . MET A 1 200 ? -6.217 -15.207 -10.364 1.00 91.56 200 MET A C 1
ATOM 1528 O O . MET A 1 200 ? -7.049 -14.842 -11.180 1.00 91.56 200 MET A O 1
ATOM 1532 N N . LEU A 1 201 ? -4.946 -15.423 -10.704 1.00 86.38 201 LEU A N 1
ATOM 1533 C CA . LEU A 1 201 ? -4.432 -15.281 -12.076 1.00 86.38 201 LEU A CA 1
ATOM 1534 C C . LEU A 1 201 ? -4.851 -16.411 -13.027 1.00 86.38 201 LEU A C 1
ATOM 1536 O O . LEU A 1 201 ? -4.696 -16.275 -14.237 1.00 86.38 201 LEU A O 1
ATOM 1540 N N . VAL A 1 202 ? -5.294 -17.548 -12.489 1.00 89.56 202 VAL A N 1
ATOM 1541 C CA . VAL A 1 202 ? -5.832 -18.672 -13.269 1.00 89.56 202 VAL A CA 1
ATOM 1542 C C . VAL A 1 202 ? -7.340 -18.523 -13.454 1.00 89.56 202 VAL A C 1
ATOM 1544 O O . VAL A 1 202 ? -7.862 -18.827 -14.522 1.00 89.56 202 VAL A O 1
ATOM 1547 N N . VAL A 1 203 ? -8.045 -18.075 -12.414 1.00 92.12 203 VAL A N 1
ATOM 1548 C CA . VAL A 1 203 ? -9.500 -17.865 -12.432 1.00 92.12 203 VAL A CA 1
ATOM 1549 C C . VAL A 1 203 ? -9.869 -16.619 -13.234 1.00 92.12 203 VAL A C 1
ATOM 1551 O O . VAL A 1 203 ? -10.846 -16.631 -13.978 1.00 92.12 203 VAL A O 1
ATOM 1554 N N . PHE A 1 204 ? -9.094 -15.550 -13.079 1.00 88.19 204 PHE A N 1
ATOM 1555 C CA . PHE A 1 204 ? -9.232 -14.305 -13.823 1.00 88.19 204 PHE A CA 1
ATOM 1556 C C . PHE A 1 204 ? -8.067 -14.146 -14.798 1.00 88.19 204 PHE A C 1
ATOM 1558 O O . PHE A 1 204 ? -7.032 -14.787 -14.657 1.00 88.19 204 PHE A O 1
ATOM 1565 N N . GLU A 1 205 ? -8.195 -13.252 -15.774 1.00 84.75 205 GLU A N 1
ATOM 1566 C CA . GLU A 1 205 ? -7.088 -12.947 -16.682 1.00 84.75 205 GLU A CA 1
ATOM 1567 C C . GLU A 1 205 ? -5.936 -12.232 -15.948 1.00 84.75 205 GLU A C 1
ATOM 1569 O O . GLU A 1 205 ? -6.179 -11.477 -15.001 1.00 84.75 205 GLU A O 1
ATOM 1574 N N . PRO A 1 206 ? -4.667 -12.419 -16.355 1.00 83.19 206 PRO A N 1
ATOM 1575 C CA . PRO A 1 206 ? -3.546 -11.682 -15.779 1.00 83.19 206 PRO A CA 1
ATOM 1576 C C . PRO A 1 206 ? -3.753 -10.168 -15.892 1.00 83.19 206 PRO A C 1
ATOM 1578 O O . PRO A 1 206 ? -3.835 -9.622 -16.990 1.00 83.19 206 PRO A O 1
ATOM 1581 N N . GLY A 1 207 ? -3.837 -9.478 -14.755 1.00 84.69 207 GLY A N 1
ATOM 1582 C CA . GLY A 1 207 ? -4.200 -8.068 -14.743 1.00 84.69 207 GLY A CA 1
ATOM 1583 C C . GLY A 1 207 ? -4.264 -7.459 -13.348 1.00 84.69 207 GLY A C 1
ATOM 1584 O O . GLY A 1 207 ? -4.139 -8.147 -12.331 1.00 84.69 207 GLY A O 1
ATOM 1585 N N . ILE A 1 208 ? -4.498 -6.144 -13.312 1.00 87.38 208 ILE A N 1
ATOM 1586 C CA . ILE A 1 208 ? -4.596 -5.350 -12.076 1.00 87.38 208 ILE A CA 1
ATOM 1587 C C . ILE A 1 208 ? -5.674 -5.934 -11.160 1.00 87.38 208 ILE A C 1
ATOM 1589 O O . ILE A 1 208 ? -5.459 -6.071 -9.958 1.00 87.38 208 ILE A O 1
ATOM 1593 N N . PHE A 1 209 ? -6.814 -6.322 -11.737 1.00 88.94 209 PHE A N 1
ATOM 1594 C CA . PHE A 1 209 ? -7.935 -6.891 -10.996 1.00 88.94 209 PHE A CA 1
ATOM 1595 C C . PHE A 1 209 ? -7.539 -8.159 -10.234 1.00 88.94 209 PHE A C 1
ATOM 1597 O O . PHE A 1 209 ? -7.810 -8.259 -9.044 1.00 88.94 209 PHE A O 1
ATOM 1604 N N . SER A 1 210 ? -6.842 -9.087 -10.883 1.00 88.50 210 SER A N 1
ATOM 1605 C CA . SER A 1 210 ? -6.438 -10.373 -10.304 1.00 88.50 210 SER A CA 1
ATOM 1606 C C . SER A 1 210 ? -5.458 -10.192 -9.144 1.00 88.50 210 SER A C 1
ATOM 1608 O O . SER A 1 210 ? -5.599 -10.835 -8.104 1.00 88.50 210 SER A O 1
ATOM 1610 N N . ILE A 1 211 ? -4.518 -9.250 -9.283 1.00 87.88 211 ILE A N 1
ATOM 1611 C CA . ILE A 1 211 ? -3.570 -8.874 -8.224 1.00 87.88 211 ILE A CA 1
ATOM 1612 C C . ILE A 1 211 ? -4.318 -8.260 -7.034 1.00 87.88 211 ILE A C 1
ATOM 1614 O O . ILE A 1 211 ? -4.158 -8.711 -5.899 1.00 87.88 211 ILE A O 1
ATOM 1618 N N . VAL A 1 212 ? -5.166 -7.260 -7.291 1.00 89.19 212 VAL A N 1
ATOM 1619 C CA . VAL A 1 212 ? -5.945 -6.563 -6.257 1.00 89.19 212 VAL A CA 1
ATOM 1620 C C . VAL A 1 212 ? -6.891 -7.520 -5.537 1.00 89.19 212 VAL A C 1
ATOM 1622 O O . VAL A 1 212 ? -6.965 -7.500 -4.311 1.00 89.19 212 VAL A O 1
ATOM 1625 N N . ALA A 1 213 ? -7.591 -8.380 -6.272 1.00 89.75 213 ALA A N 1
ATOM 1626 C CA . ALA A 1 213 ? -8.534 -9.332 -5.709 1.00 89.75 213 ALA A CA 1
ATOM 1627 C C . ALA A 1 213 ? -7.825 -10.374 -4.835 1.00 89.75 213 ALA A C 1
ATOM 1629 O O . ALA A 1 213 ? -8.329 -10.719 -3.769 1.00 89.75 213 ALA A O 1
ATOM 1630 N N . ALA A 1 214 ? -6.627 -10.823 -5.220 1.00 89.44 214 ALA A N 1
ATOM 1631 C CA . ALA A 1 214 ? -5.842 -11.713 -4.375 1.00 89.44 214 ALA A CA 1
ATOM 1632 C C . ALA A 1 214 ? -5.393 -11.027 -3.074 1.00 89.44 214 ALA A C 1
ATOM 1634 O O . ALA A 1 214 ? -5.550 -11.591 -1.992 1.00 89.44 214 ALA A O 1
ATOM 1635 N N . MET A 1 215 ? -4.920 -9.778 -3.158 1.00 87.75 215 MET A N 1
ATOM 1636 C CA . MET A 1 215 ? -4.570 -8.982 -1.976 1.00 87.75 215 MET A CA 1
ATOM 1637 C C . MET A 1 215 ? -5.782 -8.731 -1.069 1.00 87.75 215 MET A C 1
ATOM 1639 O O . MET A 1 215 ? -5.657 -8.778 0.153 1.00 87.75 215 MET A O 1
ATOM 1643 N N . ALA A 1 216 ? -6.966 -8.516 -1.645 1.00 89.69 216 ALA A N 1
ATOM 1644 C CA . ALA A 1 216 ? -8.209 -8.302 -0.907 1.00 89.69 216 ALA A CA 1
ATOM 1645 C C . ALA A 1 216 ? -8.637 -9.514 -0.067 1.00 89.69 216 ALA A C 1
ATOM 1647 O O . ALA A 1 216 ? -9.427 -9.363 0.859 1.00 89.69 216 ALA A O 1
ATOM 1648 N N . ILE A 1 217 ? -8.128 -10.711 -0.365 1.00 90.81 217 ILE A N 1
ATOM 1649 C CA . ILE A 1 217 ? -8.431 -11.922 0.400 1.00 90.81 217 ILE A CA 1
ATOM 1650 C C . ILE A 1 217 ? -7.506 -12.035 1.615 1.00 90.81 217 ILE A C 1
ATOM 1652 O O . ILE A 1 217 ? -7.976 -12.338 2.707 1.00 90.81 217 ILE A O 1
ATOM 1656 N N . THR A 1 218 ? -6.208 -11.781 1.459 1.00 89.31 218 THR A N 1
ATOM 1657 C CA . THR A 1 218 ? -5.198 -12.164 2.463 1.00 89.31 218 THR A CA 1
ATOM 1658 C C . THR A 1 218 ? -4.532 -10.987 3.175 1.00 89.31 218 THR A C 1
ATOM 1660 O O . THR A 1 218 ? -4.214 -11.097 4.361 1.00 89.31 218 THR A O 1
ATOM 1663 N N . ASN A 1 219 ? -4.330 -9.845 2.508 1.00 90.69 219 ASN A N 1
ATOM 1664 C CA . ASN A 1 219 ? -3.470 -8.778 3.040 1.00 90.69 219 ASN A CA 1
ATOM 1665 C C . ASN A 1 219 ? -4.091 -7.990 4.197 1.00 90.69 219 ASN A C 1
ATOM 1667 O O . ASN A 1 219 ? -3.350 -7.376 4.957 1.00 90.69 219 ASN A O 1
ATOM 1671 N N . TRP A 1 220 ? -5.412 -8.025 4.372 1.00 94.62 220 TRP A N 1
ATOM 1672 C CA . TRP A 1 220 ? -6.101 -7.289 5.441 1.00 94.62 220 TRP A CA 1
ATOM 1673 C C . TRP A 1 220 ? -6.105 -8.011 6.797 1.00 94.62 220 TRP A C 1
ATOM 1675 O O . TRP A 1 220 ? -6.471 -7.437 7.827 1.00 94.62 220 TRP A O 1
ATOM 1685 N N . ILE A 1 221 ? -5.682 -9.279 6.825 1.00 94.88 221 ILE A N 1
ATOM 1686 C CA . ILE A 1 221 ? -5.675 -10.115 8.032 1.00 94.88 221 ILE A CA 1
ATOM 1687 C C . ILE A 1 221 ? -4.795 -9.515 9.149 1.00 94.88 221 ILE A C 1
ATOM 1689 O O . ILE A 1 221 ? -5.262 -9.459 10.293 1.00 94.88 221 ILE A O 1
ATOM 1693 N N . PRO A 1 222 ? -3.556 -9.038 8.892 1.00 94.06 222 PRO A N 1
ATOM 1694 C CA . PRO A 1 222 ? -2.734 -8.398 9.920 1.00 94.06 222 PRO A CA 1
ATOM 1695 C C . PRO A 1 222 ? -3.395 -7.145 10.505 1.00 94.06 222 PRO A C 1
ATOM 1697 O O . PRO A 1 222 ? -3.429 -6.994 11.728 1.00 94.06 222 PRO A O 1
ATOM 1700 N N . MET A 1 223 ? -3.989 -6.295 9.658 1.00 95.81 223 MET A N 1
ATOM 1701 C CA . MET A 1 223 ? -4.725 -5.106 10.097 1.00 95.81 223 MET A CA 1
ATOM 1702 C C . MET A 1 223 ? -5.900 -5.490 11.001 1.00 95.81 223 MET A C 1
ATOM 1704 O O . MET A 1 223 ? -6.031 -4.941 12.095 1.00 95.81 223 MET A O 1
ATOM 1708 N N . ALA A 1 224 ? -6.698 -6.494 10.619 1.00 97.19 224 ALA A N 1
ATOM 1709 C CA . ALA A 1 224 ? -7.802 -6.984 11.444 1.00 97.19 224 ALA A CA 1
ATOM 1710 C C . ALA A 1 224 ? -7.349 -7.471 12.824 1.00 97.19 224 ALA A C 1
ATOM 1712 O O . ALA A 1 224 ? -7.984 -7.153 13.833 1.00 97.19 224 ALA A O 1
ATOM 1713 N N . ARG A 1 225 ? -6.236 -8.210 12.897 1.00 96.62 225 ARG A N 1
ATOM 1714 C CA . ARG A 1 225 ? -5.692 -8.717 14.168 1.00 96.62 225 ARG A CA 1
ATOM 1715 C C . ARG A 1 225 ? -5.200 -7.588 15.070 1.00 96.62 225 ARG A C 1
ATOM 1717 O O . ARG A 1 225 ? -5.499 -7.591 16.264 1.00 96.62 225 ARG A O 1
ATOM 1724 N N . ILE A 1 226 ? -4.490 -6.613 14.506 1.00 96.44 226 ILE A N 1
ATOM 1725 C CA . ILE A 1 226 ? -3.973 -5.462 15.253 1.00 96.44 226 ILE A CA 1
ATOM 1726 C C . ILE A 1 226 ? -5.124 -4.585 15.751 1.00 96.44 226 ILE A C 1
ATOM 1728 O O . ILE A 1 226 ? -5.183 -4.267 16.940 1.00 96.44 226 ILE A O 1
ATOM 1732 N N . VAL A 1 227 ? -6.073 -4.243 14.877 1.00 97.69 227 VAL A N 1
ATOM 1733 C CA . VAL A 1 227 ? -7.245 -3.437 15.235 1.00 97.69 227 VAL A CA 1
ATOM 1734 C C . VAL A 1 227 ? -8.079 -4.146 16.295 1.00 97.69 227 VAL A C 1
ATOM 1736 O O . VAL A 1 227 ? -8.471 -3.506 17.269 1.00 97.69 227 VAL A O 1
ATOM 1739 N N . ARG A 1 228 ? -8.288 -5.464 16.179 1.00 97.38 228 ARG A N 1
ATOM 1740 C CA . ARG A 1 228 ? -8.945 -6.265 17.221 1.00 97.38 228 ARG A CA 1
ATOM 1741 C C . ARG A 1 228 ? -8.232 -6.132 18.561 1.00 97.38 228 ARG A C 1
ATOM 1743 O O . ARG A 1 228 ? -8.885 -5.834 19.557 1.00 97.38 228 ARG A O 1
ATOM 1750 N N . ALA A 1 229 ? -6.917 -6.344 18.598 1.00 96.38 229 ALA A N 1
ATOM 1751 C CA . ALA A 1 229 ? -6.149 -6.295 19.839 1.00 96.38 229 ALA A CA 1
ATOM 1752 C C . ALA A 1 229 ? -6.244 -4.916 20.514 1.00 96.38 229 ALA A C 1
ATOM 1754 O O . ALA A 1 229 ? -6.497 -4.827 21.715 1.00 96.38 229 ALA A O 1
ATOM 1755 N N . GLN A 1 230 ? -6.119 -3.834 19.738 1.00 96.88 230 GLN A N 1
ATOM 1756 C CA . GLN A 1 230 ? -6.265 -2.472 20.259 1.00 96.88 230 GLN A CA 1
ATOM 1757 C C . GLN A 1 230 ? -7.700 -2.174 20.708 1.00 96.88 230 GLN A C 1
ATOM 1759 O O . GLN A 1 230 ? -7.912 -1.549 21.743 1.00 96.88 230 GLN A O 1
ATOM 1764 N N . THR A 1 231 ? -8.692 -2.671 19.973 1.00 96.69 231 THR A N 1
ATOM 1765 C CA . THR A 1 231 ? -10.109 -2.532 20.326 1.00 96.69 231 THR A CA 1
ATOM 1766 C C . THR A 1 231 ? -10.422 -3.231 21.643 1.00 96.69 231 THR A C 1
ATOM 1768 O O . THR A 1 231 ? -11.060 -2.638 22.507 1.00 96.69 231 THR A O 1
ATOM 1771 N N . MET A 1 232 ? -9.934 -4.460 21.836 1.00 94.69 232 MET A N 1
ATOM 1772 C CA . MET A 1 232 ? -10.083 -5.183 23.101 1.00 94.69 232 MET A CA 1
ATOM 1773 C C . MET A 1 232 ? -9.409 -4.447 24.257 1.00 94.69 232 MET A C 1
ATOM 1775 O O . MET A 1 232 ? -9.971 -4.388 25.338 1.00 94.69 232 MET A O 1
ATOM 1779 N N . LYS A 1 233 ? -8.244 -3.834 24.029 1.00 94.56 233 LYS A N 1
ATOM 1780 C CA . LYS A 1 233 ? -7.574 -3.024 25.051 1.00 94.56 233 LYS A CA 1
ATOM 1781 C C . LYS A 1 233 ? -8.374 -1.771 25.427 1.00 94.56 233 LYS A C 1
ATOM 1783 O O . LYS A 1 233 ? -8.398 -1.392 26.595 1.00 94.56 233 LYS A O 1
ATOM 1788 N N . LEU A 1 234 ? -8.982 -1.102 24.445 1.00 95.00 234 LEU A N 1
ATOM 1789 C CA . LEU A 1 234 ? -9.713 0.148 24.664 1.00 95.00 234 LEU A CA 1
ATOM 1790 C C . LEU A 1 234 ? -11.121 -0.053 25.213 1.00 95.00 234 LEU A C 1
ATOM 1792 O O . LEU A 1 234 ? -11.589 0.799 25.959 1.00 95.00 234 LEU A O 1
ATOM 1796 N N . LYS A 1 235 ? -11.803 -1.148 24.862 1.00 91.38 235 LYS A N 1
ATOM 1797 C CA . LYS A 1 235 ? -13.183 -1.375 25.316 1.00 91.38 235 LYS A CA 1
ATOM 1798 C C . LYS A 1 235 ? -13.292 -1.483 26.843 1.00 91.38 235 LYS A C 1
ATOM 1800 O O . LYS A 1 235 ? -14.333 -1.146 27.393 1.00 91.38 235 LYS A O 1
ATOM 1805 N N . ASP A 1 236 ? -12.215 -1.926 27.493 1.00 89.75 236 ASP A N 1
ATOM 1806 C CA . ASP A 1 236 ? -12.129 -2.106 28.944 1.00 89.75 236 ASP A CA 1
ATOM 1807 C C . ASP A 1 236 ? -11.608 -0.837 29.658 1.00 89.75 236 ASP A C 1
ATOM 1809 O O . ASP A 1 236 ? -11.389 -0.846 30.866 1.00 89.75 236 ASP A O 1
ATOM 1813 N N . GLN A 1 237 ? -11.394 0.269 28.931 1.00 95.31 237 GLN A N 1
ATOM 1814 C CA . GLN A 1 237 ? -11.005 1.558 29.514 1.00 95.31 237 GLN A CA 1
ATOM 1815 C C . GLN A 1 237 ? -12.211 2.297 30.101 1.00 95.31 237 GLN A C 1
ATOM 1817 O O . GLN A 1 237 ? -13.321 2.235 29.567 1.00 95.31 237 GLN A O 1
ATOM 1822 N N . GLU A 1 238 ? -11.971 3.083 31.155 1.00 95.06 238 GLU A N 1
ATOM 1823 C CA . GLU A 1 238 ? -13.013 3.773 31.931 1.00 95.06 238 GLU A CA 1
ATOM 1824 C C . GLU A 1 238 ? -13.933 4.652 31.074 1.00 95.06 238 GLU A C 1
ATOM 1826 O O . GLU A 1 238 ? -15.147 4.641 31.261 1.00 95.06 238 GLU A O 1
ATOM 1831 N N . PHE A 1 239 ? -13.387 5.364 30.082 1.00 94.00 239 PHE A N 1
ATOM 1832 C CA . PHE A 1 239 ? -14.184 6.231 29.209 1.00 94.00 239 PHE A CA 1
ATOM 1833 C C . PHE A 1 239 ? -15.139 5.447 28.294 1.00 94.00 239 PHE A C 1
ATOM 1835 O O . PHE A 1 239 ? -16.243 5.916 28.012 1.00 94.00 239 PHE A O 1
ATOM 1842 N N . VAL A 1 240 ? -14.751 4.245 27.850 1.00 95.12 240 VAL A N 1
ATOM 1843 C CA . VAL A 1 240 ? -15.623 3.373 27.046 1.00 95.12 240 VAL A CA 1
ATOM 1844 C C . VAL A 1 240 ? -16.657 2.687 27.930 1.00 95.12 240 VAL A C 1
ATOM 1846 O O . VAL A 1 240 ? -17.825 2.585 27.544 1.00 95.12 240 VAL A O 1
ATOM 1849 N N . LEU A 1 241 ? -16.261 2.262 29.131 1.00 93.50 241 LEU A N 1
ATOM 1850 C CA . LEU A 1 241 ? -17.183 1.676 30.096 1.00 93.50 241 LEU A CA 1
ATOM 1851 C C . LEU A 1 241 ? -18.263 2.688 30.500 1.00 93.50 241 LEU A C 1
ATOM 1853 O O . LEU A 1 241 ? -19.443 2.358 30.452 1.00 93.50 241 LEU A O 1
ATOM 1857 N N . ALA A 1 242 ? -17.880 3.936 30.782 1.00 95.38 242 ALA A N 1
ATOM 1858 C CA . ALA A 1 242 ? -18.809 5.026 31.073 1.00 95.38 242 ALA A CA 1
ATOM 1859 C C . ALA A 1 242 ? -19.766 5.315 29.902 1.00 95.38 242 ALA A C 1
ATOM 1861 O O . ALA A 1 242 ? -20.968 5.465 30.099 1.00 95.38 242 ALA A O 1
ATOM 1862 N N . ALA A 1 243 ? -19.268 5.343 28.662 1.00 94.50 243 ALA A N 1
ATOM 1863 C CA . ALA A 1 243 ? -20.128 5.487 27.485 1.00 94.50 243 ALA A CA 1
ATOM 1864 C C . ALA A 1 243 ? -21.139 4.330 27.362 1.00 94.50 243 ALA A C 1
ATOM 1866 O O . ALA A 1 243 ? -22.306 4.538 27.028 1.00 94.50 243 ALA A O 1
ATOM 1867 N N . THR A 1 244 ? -20.703 3.108 27.676 1.00 93.12 244 THR A N 1
ATOM 1868 C CA . THR A 1 244 ? -21.547 1.908 27.633 1.00 93.12 244 THR A CA 1
ATOM 1869 C C . THR A 1 244 ? -22.623 1.929 28.720 1.00 93.12 244 THR A C 1
ATOM 1871 O O . THR A 1 244 ? -23.774 1.605 28.435 1.00 93.12 244 THR A O 1
ATOM 1874 N N . THR A 1 245 ? -22.291 2.342 29.949 1.00 94.62 245 THR A N 1
ATOM 1875 C CA . THR A 1 245 ? -23.266 2.452 31.051 1.00 94.62 245 THR A CA 1
ATOM 1876 C C . THR A 1 245 ? -24.295 3.555 30.811 1.00 94.62 245 THR A C 1
ATOM 1878 O O . THR A 1 245 ? -25.446 3.408 31.211 1.00 94.62 245 THR A O 1
ATOM 1881 N N . LEU A 1 246 ? -23.922 4.611 30.082 1.00 95.44 246 LEU A N 1
ATOM 1882 C CA . LEU A 1 246 ? -24.834 5.652 29.595 1.00 95.44 246 LEU A CA 1
ATOM 1883 C C . LEU A 1 246 ? -25.715 5.200 28.411 1.00 95.44 246 LEU A C 1
ATOM 1885 O O . LEU A 1 246 ? -26.497 5.995 27.891 1.00 95.44 246 LEU A O 1
ATOM 1889 N N . GLY A 1 247 ? -25.607 3.941 27.974 1.00 94.62 247 GLY A N 1
ATOM 1890 C CA . GLY A 1 247 ? -26.439 3.366 26.916 1.00 94.62 247 GLY A CA 1
ATOM 1891 C C . GLY A 1 247 ? -26.014 3.754 25.498 1.00 94.62 247 GLY A C 1
ATOM 1892 O O . GLY A 1 247 ? -26.820 3.671 24.569 1.00 94.62 247 GLY A O 1
ATOM 1893 N N . GLU A 1 248 ? -24.768 4.194 25.294 1.00 96.12 248 GLU A N 1
ATOM 1894 C CA . GLU A 1 248 ? -24.283 4.539 23.960 1.00 96.12 248 GLU A CA 1
ATOM 1895 C C . GLU A 1 248 ? -24.205 3.296 23.053 1.00 96.12 248 GLU A C 1
ATOM 1897 O O . GLU A 1 248 ? -23.761 2.218 23.453 1.00 96.12 248 GLU A O 1
ATOM 1902 N N . SER A 1 249 ? -24.659 3.426 21.801 1.00 95.19 249 SER A N 1
ATOM 1903 C CA . SER A 1 249 ? -24.681 2.295 20.870 1.00 95.19 249 SER A CA 1
ATOM 1904 C C . SER A 1 249 ? -23.264 1.845 20.496 1.00 95.19 249 SER A C 1
ATOM 1906 O O . SER A 1 249 ? -22.351 2.660 20.354 1.00 95.19 249 SER A O 1
ATOM 1908 N N . ARG A 1 250 ? -23.077 0.540 20.254 1.00 92.50 250 ARG A N 1
ATOM 1909 C CA . ARG A 1 250 ? -21.759 -0.049 19.930 1.00 92.50 250 ARG A CA 1
ATOM 1910 C C . ARG A 1 250 ? -21.083 0.618 18.731 1.00 92.50 250 ARG A C 1
ATOM 1912 O O . ARG A 1 250 ? -19.878 0.835 18.760 1.00 92.50 250 ARG A O 1
ATOM 1919 N N . LEU A 1 251 ? -21.854 0.978 17.701 1.00 93.19 251 LEU A N 1
ATOM 1920 C CA . LEU A 1 251 ? -21.336 1.689 16.527 1.00 93.19 251 LEU A CA 1
ATOM 1921 C C . LEU A 1 251 ? -20.840 3.093 16.892 1.00 93.19 251 LEU A C 1
ATOM 1923 O O . LEU A 1 251 ? -19.792 3.526 16.419 1.00 93.19 251 LEU A O 1
ATOM 1927 N N . LYS A 1 252 ? -21.571 3.799 17.757 1.00 94.94 252 LYS A N 1
ATOM 1928 C CA . LYS A 1 252 ? -21.183 5.135 18.205 1.00 94.94 252 LYS A CA 1
ATOM 1929 C C . LYS A 1 252 ? -19.951 5.075 19.108 1.00 94.94 252 LYS A C 1
ATOM 1931 O O . LYS A 1 252 ? -19.045 5.880 18.918 1.00 94.94 252 LYS A O 1
ATOM 1936 N N . ILE A 1 253 ? -19.852 4.066 19.976 1.00 95.06 253 ILE A N 1
ATOM 1937 C CA . ILE A 1 253 ? -18.631 3.765 20.738 1.00 95.06 253 ILE A CA 1
ATOM 1938 C C . ILE A 1 253 ? -17.455 3.494 19.791 1.00 95.06 253 ILE A C 1
ATOM 1940 O O . ILE A 1 253 ? -16.387 4.088 19.948 1.00 95.06 253 ILE A O 1
ATOM 1944 N N . ALA A 1 254 ? -17.657 2.654 18.772 1.00 94.88 254 ALA A N 1
ATOM 1945 C CA . ALA A 1 254 ? -16.632 2.329 17.786 1.00 94.88 254 ALA A CA 1
ATOM 1946 C C . ALA A 1 254 ? -16.094 3.586 17.091 1.00 94.88 254 ALA A C 1
ATOM 1948 O O . ALA A 1 254 ? -14.892 3.823 17.090 1.00 94.88 254 ALA A O 1
ATOM 1949 N N . MET A 1 255 ? -16.986 4.410 16.538 1.00 94.50 255 MET A N 1
ATOM 1950 C CA . MET A 1 255 ? -16.606 5.553 15.705 1.00 94.50 255 MET A CA 1
ATOM 1951 C C . MET A 1 255 ? -16.130 6.765 16.508 1.00 94.50 255 MET A C 1
ATOM 1953 O O . MET A 1 255 ? -15.272 7.505 16.034 1.00 94.50 255 MET A O 1
ATOM 1957 N N . LYS A 1 256 ? -16.678 6.992 17.707 1.00 92.69 256 LYS A N 1
ATOM 1958 C CA . LYS A 1 256 ? -16.386 8.189 18.508 1.00 92.69 256 LYS A CA 1
ATOM 1959 C C . LYS A 1 256 ? -15.266 7.977 19.521 1.00 92.69 256 LYS A C 1
ATOM 1961 O O . LYS A 1 256 ? -14.522 8.915 19.791 1.00 92.69 256 LYS A O 1
ATOM 1966 N N . HIS A 1 257 ? -15.134 6.765 20.058 1.00 93.38 257 HIS A N 1
ATOM 1967 C CA . HIS A 1 257 ? -14.225 6.485 21.171 1.00 93.38 257 HIS A CA 1
ATOM 1968 C C . HIS A 1 257 ? -13.104 5.524 20.784 1.00 93.38 257 HIS A C 1
ATOM 1970 O O . HIS A 1 257 ? -11.961 5.768 21.142 1.00 93.38 257 HIS A O 1
ATOM 1976 N N . VAL A 1 258 ? -13.371 4.457 20.029 1.00 95.12 258 VAL A N 1
ATOM 1977 C CA . VAL A 1 258 ? -12.331 3.457 19.715 1.00 95.12 258 VAL A CA 1
ATOM 1978 C C . VAL A 1 258 ? -11.487 3.866 18.511 1.00 95.12 258 VAL A C 1
ATOM 1980 O O . VAL A 1 258 ? -10.273 4.018 18.635 1.00 95.12 258 VAL A O 1
ATOM 1983 N N . LEU A 1 259 ? -12.116 4.074 17.352 1.00 94.19 259 LEU A N 1
ATOM 1984 C CA . LEU A 1 259 ? -11.440 4.335 16.081 1.00 94.19 259 LEU A CA 1
ATOM 1985 C C . LEU A 1 259 ? -10.505 5.561 16.133 1.00 94.19 259 LEU A C 1
ATOM 1987 O O . LEU A 1 259 ? -9.363 5.438 15.686 1.00 94.19 259 LEU A O 1
ATOM 1991 N N . PRO A 1 260 ? -10.895 6.706 16.735 1.00 91.75 260 PRO A N 1
ATOM 1992 C CA . PRO A 1 260 ? -9.994 7.848 16.868 1.00 91.75 260 PRO A CA 1
ATOM 1993 C C . PRO A 1 260 ? -8.756 7.531 17.715 1.00 91.75 260 PRO A C 1
ATOM 1995 O O . PRO A 1 260 ? -7.658 7.970 17.374 1.00 91.75 260 PRO A O 1
ATOM 1998 N N . ASN A 1 261 ? -8.902 6.720 18.767 1.00 93.12 261 ASN A N 1
ATOM 1999 C CA . ASN A 1 261 ? -7.805 6.354 19.667 1.00 93.12 261 ASN A CA 1
ATOM 2000 C C . ASN A 1 261 ? -6.825 5.339 19.053 1.00 93.12 261 ASN A C 1
ATOM 2002 O O . ASN A 1 261 ? -5.644 5.357 19.391 1.00 93.12 261 ASN A O 1
ATOM 2006 N N . ILE A 1 262 ? -7.276 4.487 18.127 1.00 95.00 262 ILE A N 1
ATOM 2007 C CA . ILE A 1 262 ? -6.407 3.518 17.426 1.00 95.00 262 ILE A CA 1
ATOM 2008 C C . ILE A 1 262 ? -5.925 4.011 16.058 1.00 95.00 262 ILE A C 1
ATOM 2010 O O . ILE A 1 262 ? -5.204 3.292 15.367 1.00 95.00 262 ILE A O 1
ATOM 2014 N N . SER A 1 263 ? -6.305 5.227 15.659 1.00 91.62 263 SER A N 1
ATOM 2015 C CA . SER A 1 263 ? -5.964 5.808 14.355 1.00 91.62 263 SER A CA 1
ATOM 2016 C C . SER A 1 263 ? -4.456 5.830 14.097 1.00 91.62 263 SER A C 1
ATOM 2018 O O . SER A 1 263 ? -4.017 5.523 12.992 1.00 91.62 263 SER A O 1
ATOM 2020 N N . SER A 1 264 ? -3.652 6.098 15.129 1.00 90.12 264 SER A N 1
ATOM 2021 C CA . SER A 1 264 ? -2.187 6.063 15.060 1.00 90.12 264 SER A CA 1
ATOM 2022 C C . SER A 1 264 ? -1.660 4.687 14.652 1.00 90.12 264 SER A C 1
ATOM 2024 O O . SER A 1 264 ? -0.775 4.593 13.806 1.00 90.12 264 SER A O 1
ATOM 2026 N N . VAL A 1 265 ? -2.237 3.617 15.197 1.00 92.44 265 VAL A N 1
ATOM 2027 C CA . VAL A 1 265 ? -1.850 2.237 14.888 1.00 92.44 265 VAL A CA 1
ATOM 2028 C C . VAL A 1 265 ? -2.272 1.859 13.467 1.00 92.44 265 VAL A C 1
ATOM 2030 O O . VAL A 1 265 ? -1.488 1.247 12.747 1.00 92.44 265 VAL A O 1
ATOM 2033 N N . ILE A 1 266 ? -3.467 2.275 13.031 1.00 94.31 266 ILE A N 1
ATOM 2034 C CA . ILE A 1 266 ? -3.949 2.048 11.657 1.00 94.31 266 ILE A CA 1
ATOM 2035 C C . ILE A 1 266 ? -3.036 2.749 10.644 1.00 94.31 266 ILE A C 1
ATOM 2037 O O . ILE A 1 266 ? -2.643 2.145 9.647 1.00 94.31 266 ILE A O 1
ATOM 2041 N N . ILE A 1 267 ? -2.655 4.003 10.911 1.00 90.94 267 ILE A N 1
ATOM 2042 C CA . ILE A 1 267 ? -1.744 4.770 10.050 1.00 90.94 267 ILE A CA 1
ATOM 2043 C C . ILE A 1 267 ? -0.385 4.072 9.957 1.00 90.94 267 ILE A C 1
ATOM 2045 O O . ILE A 1 267 ? 0.131 3.893 8.857 1.00 90.94 267 ILE A O 1
ATOM 2049 N N . VAL A 1 268 ? 0.181 3.633 11.086 1.00 90.62 268 VAL A N 1
ATOM 2050 C CA . VAL A 1 268 ? 1.461 2.909 11.100 1.00 90.62 268 VAL A CA 1
ATOM 2051 C C . VAL A 1 268 ? 1.367 1.613 10.298 1.00 90.62 268 VAL A C 1
ATOM 2053 O O . VAL A 1 268 ? 2.260 1.322 9.508 1.00 90.62 268 VAL A O 1
ATOM 2056 N N . GLN A 1 269 ? 0.282 0.855 10.444 1.00 91.00 269 GLN A N 1
ATOM 2057 C CA . GLN A 1 269 ? 0.106 -0.383 9.692 1.00 91.00 269 GLN A CA 1
ATOM 2058 C C . GLN A 1 269 ? -0.007 -0.121 8.181 1.00 91.00 269 GLN A C 1
ATOM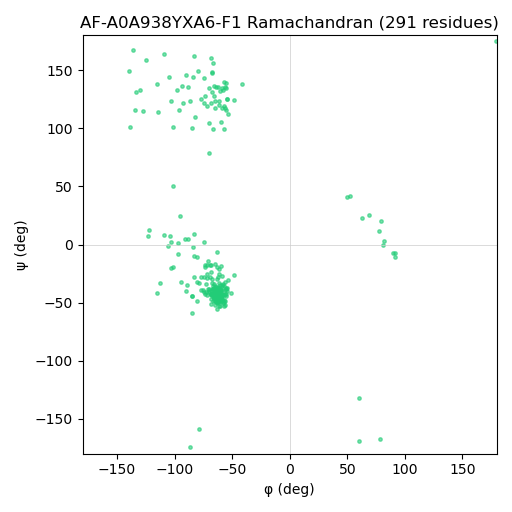 2060 O O . GLN A 1 269 ? 0.640 -0.806 7.391 1.00 91.00 269 GLN A O 1
ATOM 2065 N N . MET A 1 270 ? -0.735 0.923 7.776 1.00 90.25 270 MET A N 1
ATOM 2066 C CA . MET A 1 270 ? -0.842 1.334 6.372 1.00 90.25 270 MET A CA 1
ATOM 2067 C C . MET A 1 270 ? 0.518 1.676 5.749 1.00 90.25 270 MET A C 1
ATOM 2069 O O . MET A 1 270 ? 0.743 1.382 4.572 1.00 90.25 270 MET A O 1
ATOM 2073 N N . MET A 1 271 ? 1.441 2.252 6.528 1.00 89.25 271 MET A N 1
ATOM 2074 C CA . MET A 1 271 ? 2.798 2.549 6.053 1.00 89.25 271 MET A CA 1
ATOM 2075 C C . MET A 1 271 ? 3.567 1.292 5.630 1.00 89.25 271 MET A C 1
ATOM 2077 O O . MET A 1 271 ? 4.458 1.398 4.792 1.00 89.25 271 MET A O 1
ATOM 2081 N N . PHE A 1 272 ? 3.227 0.117 6.165 1.00 89.00 272 PHE A N 1
ATOM 2082 C CA . PHE A 1 272 ? 3.804 -1.160 5.741 1.00 89.00 272 PHE A CA 1
ATOM 2083 C C . PHE A 1 272 ? 3.017 -1.813 4.599 1.00 89.00 272 PHE A C 1
ATOM 2085 O O . PHE A 1 272 ? 3.623 -2.421 3.713 1.00 89.00 272 PHE A O 1
ATOM 2092 N N . SER A 1 273 ? 1.689 -1.661 4.581 1.00 88.31 273 SER A N 1
ATOM 2093 C CA . SER A 1 273 ? 0.823 -2.276 3.568 1.00 88.31 273 SER A CA 1
ATOM 2094 C C . SER A 1 273 ? 1.107 -1.757 2.151 1.00 88.31 273 SER A C 1
ATOM 2096 O O . SER A 1 273 ? 1.186 -2.554 1.217 1.00 88.31 273 SER A O 1
ATOM 2098 N N . ILE A 1 274 ? 1.325 -0.444 1.980 1.00 89.25 274 ILE A N 1
ATOM 2099 C CA . ILE A 1 274 ? 1.578 0.172 0.660 1.00 89.25 274 ILE A CA 1
ATOM 2100 C C . ILE A 1 274 ? 2.879 -0.353 0.019 1.00 89.25 274 ILE A C 1
ATOM 2102 O O . ILE A 1 274 ? 2.807 -0.890 -1.089 1.00 89.25 274 ILE A O 1
ATOM 2106 N N . PRO A 1 275 ? 4.061 -0.275 0.672 1.00 90.00 275 PRO A N 1
ATOM 2107 C CA . PRO A 1 275 ? 5.287 -0.840 0.111 1.00 90.00 275 PRO A CA 1
ATOM 2108 C C . PRO A 1 275 ? 5.185 -2.345 -0.122 1.00 90.00 275 PRO A C 1
ATOM 2110 O O . PRO A 1 275 ? 5.656 -2.832 -1.145 1.00 90.00 275 PRO A O 1
ATOM 2113 N N . SER A 1 276 ? 4.549 -3.083 0.796 1.00 89.12 276 SER A N 1
ATOM 2114 C CA . SER A 1 276 ? 4.368 -4.528 0.645 1.00 89.12 276 SER A CA 1
ATOM 2115 C C . SER A 1 276 ? 3.587 -4.870 -0.624 1.00 89.12 276 SER A C 1
ATOM 2117 O O . SER A 1 276 ? 4.014 -5.755 -1.360 1.00 89.12 276 SER A O 1
ATOM 2119 N N . ALA A 1 277 ? 2.512 -4.135 -0.929 1.00 88.94 277 ALA A N 1
ATOM 2120 C CA . ALA A 1 277 ? 1.742 -4.322 -2.156 1.00 88.94 277 ALA A CA 1
ATOM 2121 C C . ALA A 1 277 ? 2.581 -4.058 -3.421 1.00 88.94 277 ALA A C 1
ATOM 2123 O O . ALA A 1 277 ? 2.548 -4.864 -4.349 1.00 88.94 277 ALA A O 1
ATOM 2124 N N . ILE A 1 278 ? 3.381 -2.984 -3.433 1.00 90.44 278 ILE A N 1
ATOM 2125 C CA . ILE A 1 278 ? 4.275 -2.645 -4.557 1.00 90.44 278 ILE A CA 1
ATOM 2126 C C . ILE A 1 278 ? 5.319 -3.744 -4.777 1.00 90.44 278 ILE A C 1
ATOM 2128 O O . ILE A 1 278 ? 5.490 -4.224 -5.895 1.00 90.44 278 ILE A O 1
ATOM 2132 N N . PHE A 1 279 ? 6.000 -4.181 -3.714 1.00 88.19 279 PHE A N 1
ATOM 2133 C CA . PHE A 1 279 ? 7.001 -5.245 -3.819 1.00 88.19 279 PHE A CA 1
ATOM 2134 C C . PHE A 1 279 ? 6.395 -6.559 -4.301 1.00 88.19 279 PHE A C 1
ATOM 2136 O O . PHE A 1 279 ? 7.031 -7.283 -5.064 1.00 88.19 279 PHE A O 1
ATOM 2143 N N . PHE A 1 280 ? 5.173 -6.870 -3.871 1.00 86.69 280 PHE A N 1
ATOM 2144 C CA . PHE A 1 280 ? 4.509 -8.098 -4.280 1.00 86.69 280 PHE A CA 1
ATOM 2145 C C . PHE A 1 280 ? 4.103 -8.069 -5.757 1.00 86.69 280 PHE A C 1
ATOM 2147 O O . PHE A 1 280 ? 4.281 -9.056 -6.465 1.00 86.69 280 PHE A O 1
ATOM 2154 N N . GLU A 1 281 ? 3.602 -6.934 -6.242 1.00 87.38 281 GLU A N 1
ATOM 2155 C CA . GLU A 1 281 ? 3.302 -6.734 -7.662 1.00 87.38 281 GLU A CA 1
ATOM 2156 C C . GLU A 1 281 ? 4.560 -6.871 -8.529 1.00 87.38 281 GLU A C 1
ATOM 2158 O O . GLU A 1 281 ? 4.573 -7.662 -9.476 1.00 87.38 281 GLU A O 1
ATOM 2163 N N . ALA A 1 282 ? 5.651 -6.207 -8.138 1.00 87.81 282 ALA A N 1
ATOM 2164 C CA . ALA A 1 282 ? 6.940 -6.337 -8.809 1.00 87.81 282 ALA A CA 1
ATOM 2165 C C . ALA A 1 282 ? 7.459 -7.788 -8.793 1.00 87.81 282 ALA A C 1
ATOM 2167 O O . ALA A 1 282 ? 7.977 -8.272 -9.800 1.00 87.81 282 ALA A O 1
ATOM 2168 N N . PHE A 1 283 ? 7.280 -8.510 -7.680 1.00 86.19 283 PHE A N 1
ATOM 2169 C CA . PHE A 1 283 ? 7.646 -9.923 -7.568 1.00 86.19 283 PHE A CA 1
ATOM 2170 C C . PHE A 1 283 ? 6.853 -10.805 -8.540 1.00 86.19 283 PHE A C 1
ATOM 2172 O O . PHE A 1 283 ? 7.446 -11.643 -9.218 1.00 86.19 283 PHE A O 1
ATOM 2179 N N . LEU A 1 284 ? 5.539 -10.591 -8.671 1.00 85.31 284 LEU A N 1
ATOM 2180 C CA . LEU A 1 284 ? 4.721 -11.303 -9.657 1.00 85.31 284 LEU A CA 1
ATOM 2181 C C . LEU A 1 284 ? 5.182 -11.005 -11.085 1.00 85.31 284 LEU A C 1
ATOM 2183 O O . LEU A 1 284 ? 5.318 -11.925 -11.893 1.00 85.31 284 LEU A O 1
ATOM 2187 N N . SER A 1 285 ? 5.470 -9.738 -11.394 1.00 83.44 285 SER A N 1
ATOM 2188 C CA . SER A 1 285 ? 6.011 -9.359 -12.701 1.00 83.44 285 SER A CA 1
ATOM 2189 C C . SER A 1 285 ? 7.355 -10.026 -12.982 1.00 83.44 285 SER A C 1
ATOM 2191 O O . SER A 1 285 ? 7.593 -10.443 -14.114 1.00 83.44 285 SER A O 1
ATOM 2193 N N . PHE A 1 286 ? 8.217 -10.160 -11.973 1.00 83.44 286 PHE A N 1
ATOM 2194 C CA . PHE A 1 286 ? 9.519 -10.808 -12.104 1.00 83.44 286 PH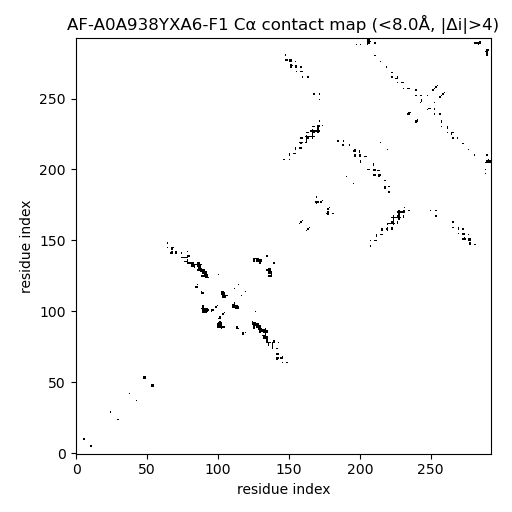E A CA 1
ATOM 2195 C C . PHE A 1 286 ? 9.405 -12.303 -12.436 1.00 83.44 286 PHE A C 1
ATOM 2197 O O . PHE A 1 286 ? 10.132 -12.793 -13.296 1.00 83.44 286 PHE A O 1
ATOM 2204 N N . ILE A 1 287 ? 8.461 -13.024 -11.823 1.00 83.75 287 ILE A N 1
ATOM 2205 C CA . ILE A 1 287 ? 8.227 -14.456 -12.097 1.00 83.75 287 ILE A CA 1
ATOM 2206 C C . ILE A 1 287 ? 7.342 -14.712 -13.333 1.00 83.75 287 ILE A C 1
ATOM 2208 O O . ILE A 1 287 ? 6.924 -15.843 -13.568 1.00 83.75 287 ILE A O 1
ATOM 2212 N N . GLY A 1 288 ? 7.037 -13.675 -14.122 1.00 77.56 288 GLY A N 1
ATOM 2213 C CA . GLY A 1 288 ? 6.250 -13.781 -15.357 1.00 77.56 288 GLY A CA 1
ATOM 2214 C C . GLY A 1 288 ? 4.737 -13.918 -15.151 1.00 77.56 288 GLY A C 1
ATOM 2215 O O . GLY A 1 288 ? 4.012 -14.213 -16.099 1.00 77.56 288 GLY A O 1
ATOM 2216 N N . LEU A 1 289 ? 4.261 -13.697 -13.926 1.00 77.38 289 LEU A N 1
ATOM 2217 C CA . LEU A 1 289 ? 2.852 -13.782 -13.526 1.00 77.38 289 LEU A CA 1
ATOM 2218 C C . LEU A 1 289 ? 2.206 -12.407 -13.294 1.00 77.38 289 LEU A C 1
ATOM 2220 O O . LEU A 1 289 ? 1.033 -12.323 -12.938 1.00 77.38 289 LEU A O 1
ATOM 2224 N N . GLY A 1 290 ? 2.974 -11.331 -13.450 1.00 72.56 290 GLY A N 1
ATOM 2225 C CA . GLY A 1 290 ? 2.484 -9.966 -13.315 1.00 72.56 290 GLY A CA 1
ATOM 2226 C C . GLY A 1 290 ? 1.729 -9.495 -14.550 1.00 72.56 290 GLY A C 1
ATOM 2227 O O . GLY A 1 290 ? 1.231 -10.276 -15.362 1.00 72.56 290 GLY A O 1
ATOM 2228 N N . LEU A 1 291 ? 1.638 -8.180 -14.683 1.00 71.38 291 LEU A N 1
ATOM 2229 C CA . LEU A 1 291 ? 0.900 -7.554 -15.767 1.00 71.38 291 LEU A CA 1
ATOM 2230 C C . LEU A 1 291 ? 1.560 -7.870 -17.106 1.00 71.38 291 LEU A C 1
ATOM 2232 O O . LEU A 1 291 ? 2.745 -7.593 -17.313 1.00 71.38 291 LEU A O 1
ATOM 2236 N N . LYS A 1 292 ? 0.781 -8.457 -18.016 1.00 64.81 292 LYS A N 1
ATOM 2237 C CA . LYS A 1 292 ? 1.204 -8.600 -19.404 1.00 64.81 292 LYS A CA 1
ATOM 2238 C C . LYS A 1 292 ? 1.115 -7.215 -20.065 1.00 64.81 292 LYS A C 1
ATOM 2240 O O . LYS A 1 292 ? 0.085 -6.563 -19.890 1.00 64.81 292 LYS A O 1
ATOM 2245 N N . PRO A 1 293 ? 2.195 -6.743 -20.714 1.00 53.22 293 PRO A N 1
ATOM 2246 C CA . PRO A 1 293 ? 2.169 -5.505 -21.485 1.00 53.22 293 PRO A CA 1
ATOM 2247 C C . PRO A 1 293 ? 1.213 -5.617 -22.671 1.00 53.22 293 PRO A C 1
ATOM 2249 O O . PRO A 1 293 ? 1.080 -6.741 -23.211 1.00 53.22 293 PRO A O 1
#

pLDDT: mean 87.29, std 9.77, range [46.78, 97.69]

Secondary structure (DSSP, 8-state):
-PPPPPPHHHHHTS-GGGPPP-----HHHHHS-SS----HHHHHHHHH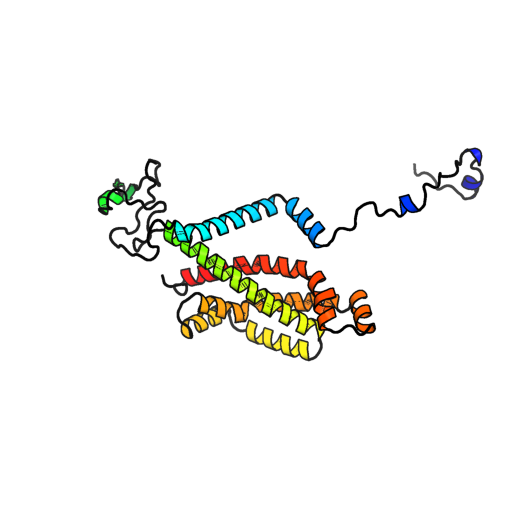HH-HHHHHHHHHHHHHHHHHHHHHHH-SS-SS---GGGTTPPPB-TT---TTTBSEEEETTEEEEHHHHTTPPTT---TT-B-TT--BHHHHHHHHHHHHHHHHHHHHHHIIIIIIHHHHHHHHH-HHHHHHHHHHHHHHHTS-HHHHHHHHHHHS-SSHHHHHHHHHHHTTHHHHHHHHHHHHHHHTSHHHHHHHHTT--HHHHIIIIIHHHHHHHHHHHHHHHHHHHHHHHHHHHHTT-S---

Foldseek 3Di:
DDDDDDDPVNVVPDDPVVDDPDPCPDVCVVPVPVDPDDDPVRVVVVVQVVDPVSVVVVVVVVVLVVLLVCLVPVLPDDQQDFDQLQAQFFAADPPDPDVRNNRWDQDPNDTDNSCVVSVPDPPDGQRHGAHRRNGRPVSNVSNLSNLLQVLLVLLLVLLCVCQLVLLLCLQLVDDPVVVVSVVVLVVLQVDPLVVLLVVLCVVDPADSCSLSVSSSSNVNSVSSNLNNVQSNVQCPDPVNVVCVVVVNDSVCCCPPPRCVVCVVVSVVSSVVSSVVSSVVLVVCVVVVRHHDD

Mean predicted aligned error: 10.19 Å

Radius of gyration: 31.49 Å; Cα contacts (8 Å, |Δi|>4): 310; chains: 1; bounding box: 62×60×105 Å

Nearest PDB structures (foldseek):
  8xfc-assembly1_C  TM=9.075E-01  e=4.858E-10  Mycobacterium tuberculosis H37Rv
  8j5q-assembly1_C  TM=8.515E-01  e=2.659E-09  Mycobacterium tuberculosis H37Rv
  7ahd-assembly1_A  TM=8.594E-01  e=9.253E-03  Lactococcus lactis subsp. lactis
  7ahh-assembly1_A  TM=7.951E-01  e=9.701E-03  Lactococcus lactis subsp. lactis
  7ahd-assembly1_B  TM=7.636E-01  e=1.710E-02  Lactococcus lactis subsp. lactis

Sequence (293 aa):
MAEKPYTANDVAAIDAAKFQPLQKNTNEEREAIATPSLTFFQDSWRRLKKNKAAVFSIILLLIIIAISIITIFVSPHDPTAQNVTFTNLPPKIPGININGLNGYAMVGGELVDKYAAANVPDGTYFLLGTDGLGRDLLSRLFVGTRISLLIAFIAAMLDIIFGVTYGLISGLLGGRIDNVMQRFLEILSGIPNLVVMILMLVVFEPGIFSIVAAMAITNWIPMARIVRAQTMKLKDQEFVLAATTLGESRLKIAMKHVLPNISSVIIVQMMFSIPSAIFFEAFLSFIGLGLKP